Protein AF-A0A7C6SPG5-F1 (afdb_monomer_lite)

Secondary structure (DSSP, 8-state):
--TT--EEEEEEETTEEEEEEEGGGGS--TT--TTTTHHHHHHHHHHHHHHHHHHHHTTSS-SEEEEEEE-SSS--S--B-BGGGGT-S--PBPPPEE--GGGS--HHHHHHHHHHHHHTT-HHHHHHHS-SS-S-HHHHHHHHHTSPEEEEEEE---EE-TTSSEEEEEEEEEEE-TTS-EEEEEEEEEEEEEETTEEEE-HHHHHHHHT---

Structure (mmCIF, N/CA/C/O backbone):
data_AF-A0A7C6SPG5-F1
#
_entry.id   AF-A0A7C6SPG5-F1
#
loop_
_atom_site.group_PDB
_atom_site.id
_atom_site.type_symbol
_atom_site.label_atom_id
_atom_site.label_alt_id
_atom_site.label_comp_id
_atom_site.label_asym_id
_atom_site.label_entity_id
_atom_site.label_seq_id
_atom_site.pdbx_PDB_ins_code
_atom_site.Cartn_x
_atom_site.Cartn_y
_atom_site.Cartn_z
_atom_site.occupancy
_atom_site.B_iso_or_equiv
_atom_site.auth_seq_id
_atom_site.auth_comp_id
_atom_site.auth_asym_id
_atom_site.auth_atom_id
_atom_site.pdbx_PDB_model_num
ATOM 1 N N . PHE A 1 1 ? 10.612 6.533 -7.265 1.00 92.56 1 PHE A N 1
ATOM 2 C CA . PHE A 1 1 ? 11.874 6.349 -8.011 1.00 92.56 1 PHE A CA 1
ATOM 3 C C . PHE A 1 1 ? 12.889 7.416 -7.618 1.00 92.56 1 PHE A C 1
ATOM 5 O O . PHE A 1 1 ? 12.457 8.418 -7.046 1.00 92.56 1 PHE A O 1
ATOM 12 N N . PRO A 1 2 ? 14.194 7.213 -7.879 1.00 94.31 2 PRO A N 1
ATOM 13 C CA . PRO A 1 2 ? 15.220 8.239 -7.688 1.00 94.31 2 PRO A CA 1
ATOM 14 C C . PRO A 1 2 ? 14.917 9.538 -8.465 1.00 94.31 2 PRO A C 1
ATOM 16 O O . PRO A 1 2 ? 14.251 9.479 -9.508 1.00 94.31 2 PRO A O 1
ATOM 19 N N . PRO A 1 3 ? 15.384 10.711 -7.998 1.00 94.50 3 PRO A N 1
ATOM 20 C CA . PRO A 1 3 ? 15.169 11.980 -8.690 1.00 94.50 3 PRO A CA 1
ATOM 21 C C . PRO A 1 3 ? 15.707 11.954 -10.119 1.00 94.50 3 PRO A C 1
ATOM 23 O O . PRO A 1 3 ? 16.739 11.350 -10.394 1.00 94.50 3 PRO A O 1
ATOM 26 N N . GLY A 1 4 ? 15.004 12.620 -11.034 1.00 95.25 4 GLY A N 1
ATOM 27 C CA . GLY A 1 4 ? 15.391 12.664 -12.447 1.00 95.25 4 GLY A CA 1
ATOM 28 C C . GLY A 1 4 ? 15.068 11.394 -13.241 1.00 95.25 4 GLY A C 1
ATOM 29 O O . GLY A 1 4 ? 15.311 11.378 -14.444 1.00 95.25 4 GLY A O 1
ATOM 30 N N . THR A 1 5 ? 14.488 10.358 -12.618 1.00 96.81 5 THR A N 1
ATOM 31 C CA . THR A 1 5 ? 13.978 9.182 -13.343 1.00 96.81 5 THR A CA 1
ATOM 32 C C . THR A 1 5 ? 12.888 9.602 -14.328 1.00 96.81 5 THR A C 1
ATOM 34 O O . THR A 1 5 ? 11.898 10.222 -13.937 1.00 96.81 5 THR A O 1
ATOM 37 N N . GLN A 1 6 ? 13.048 9.234 -15.596 1.00 97.19 6 GLN A N 1
ATOM 38 C CA . GLN A 1 6 ? 12.106 9.512 -16.678 1.00 97.19 6 GLN A CA 1
ATOM 39 C C . GLN A 1 6 ? 11.849 8.251 -17.497 1.00 97.19 6 GLN A C 1
ATOM 41 O O . GLN A 1 6 ? 12.764 7.463 -17.739 1.00 97.19 6 GLN A O 1
ATOM 46 N N . VAL A 1 7 ? 10.605 8.081 -17.950 1.00 97.75 7 VAL A N 1
ATOM 47 C CA . VAL A 1 7 ? 10.248 7.061 -18.942 1.00 97.75 7 VAL A CA 1
ATOM 48 C C . VAL A 1 7 ? 10.606 7.600 -20.324 1.00 97.75 7 VAL A C 1
ATOM 50 O O . VAL A 1 7 ? 10.102 8.642 -20.732 1.00 97.75 7 VAL A O 1
ATOM 53 N N . LEU A 1 8 ? 11.471 6.887 -21.039 1.00 97.50 8 LEU A N 1
ATOM 54 C CA . LEU A 1 8 ? 11.908 7.222 -22.394 1.00 97.50 8 LEU A CA 1
ATOM 55 C C . LEU A 1 8 ? 10.995 6.608 -23.457 1.00 97.50 8 LEU A C 1
ATOM 57 O O . LEU A 1 8 ? 10.717 7.239 -24.473 1.00 97.50 8 LEU A O 1
ATOM 61 N N . SER A 1 9 ? 10.540 5.372 -23.242 1.00 97.62 9 SER A N 1
ATOM 62 C CA . SER A 1 9 ? 9.632 4.692 -24.166 1.00 97.62 9 SER A CA 1
ATOM 63 C C . SER A 1 9 ? 8.860 3.565 -23.494 1.00 97.62 9 SER A C 1
ATOM 65 O O . SER A 1 9 ? 9.360 2.914 -22.575 1.00 97.62 9 SER A O 1
ATOM 67 N N . VAL A 1 10 ? 7.665 3.301 -24.017 1.00 97.50 10 VAL A N 1
ATOM 68 C CA . VAL A 1 10 ? 6.811 2.169 -23.648 1.00 97.50 10 VAL A CA 1
ATOM 69 C C . VAL A 1 10 ? 6.417 1.446 -24.932 1.00 97.50 10 VAL A C 1
ATOM 71 O O . VAL A 1 10 ? 5.901 2.085 -25.848 1.00 97.50 10 VAL A O 1
ATOM 74 N N . GLN A 1 11 ? 6.702 0.148 -25.028 1.00 97.75 11 GLN A N 1
ATOM 75 C CA . GLN A 1 11 ? 6.451 -0.650 -26.232 1.00 97.75 11 GLN A CA 1
ATOM 76 C C . GLN A 1 11 ? 5.773 -1.976 -25.863 1.00 97.75 11 GLN A C 1
ATOM 78 O O . GLN A 1 11 ? 6.337 -2.730 -25.068 1.00 97.75 11 GLN A O 1
ATOM 83 N N . PRO A 1 12 ? 4.577 -2.270 -26.394 1.00 97.19 12 PRO A N 1
ATOM 84 C CA . PRO A 1 12 ? 3.906 -3.545 -26.166 1.00 97.19 12 PRO A CA 1
ATOM 85 C C . PRO A 1 12 ? 4.384 -4.628 -27.144 1.00 97.19 12 PRO A C 1
ATOM 87 O O . PRO A 1 12 ? 4.596 -4.359 -28.326 1.00 97.19 12 PRO A O 1
ATOM 90 N N . GLU A 1 13 ? 4.478 -5.866 -26.665 1.00 96.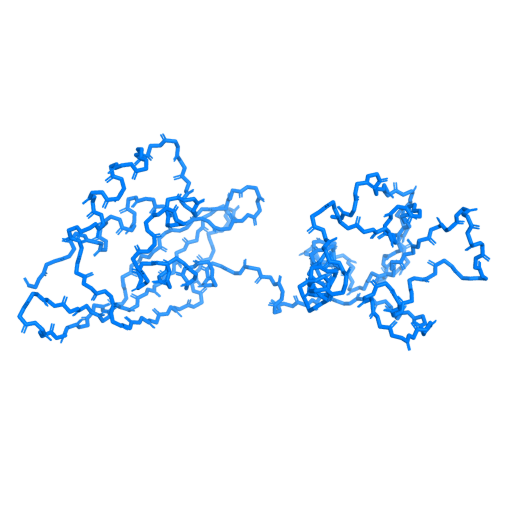69 13 GLU A N 1
ATOM 91 C CA . GLU A 1 13 ? 4.706 -7.073 -27.464 1.00 96.69 13 GLU A CA 1
ATOM 92 C C . GLU A 1 13 ? 3.879 -8.232 -26.883 1.00 96.69 13 GLU A C 1
ATOM 94 O O . GLU A 1 13 ? 4.264 -8.878 -25.908 1.00 96.69 13 GLU A O 1
ATOM 99 N N . GLY A 1 14 ? 2.705 -8.496 -27.461 1.00 95.19 14 GLY A N 1
ATOM 100 C CA . GLY A 1 14 ? 1.798 -9.526 -26.945 1.00 95.19 14 GLY A CA 1
ATOM 101 C C . GLY A 1 14 ? 1.364 -9.242 -25.501 1.00 95.19 14 GLY A C 1
ATOM 102 O O . GLY A 1 14 ? 0.785 -8.195 -25.230 1.00 95.19 14 GLY A O 1
ATOM 103 N N . ASP A 1 15 ? 1.645 -10.171 -24.581 1.00 95.75 15 ASP A N 1
ATOM 104 C CA . ASP A 1 15 ? 1.330 -10.048 -23.146 1.00 95.75 15 ASP A CA 1
ATOM 105 C C . ASP A 1 15 ? 2.424 -9.335 -22.321 1.00 95.75 15 ASP A C 1
ATOM 107 O O . ASP A 1 15 ? 2.323 -9.254 -21.088 1.00 95.75 15 ASP A O 1
ATOM 111 N N . LEU A 1 16 ? 3.476 -8.849 -22.987 1.00 98.00 16 LEU A N 1
ATOM 112 C CA . LEU A 1 16 ? 4.651 -8.216 -22.401 1.00 98.00 16 LEU A CA 1
ATOM 113 C C . LEU A 1 16 ? 4.690 -6.722 -22.735 1.00 98.00 16 LEU A C 1
ATOM 115 O O . LEU A 1 16 ? 4.511 -6.319 -23.882 1.00 98.00 16 LEU A O 1
ATOM 119 N N . LEU A 1 17 ? 4.990 -5.897 -21.734 1.00 98.19 17 LEU A N 1
ATOM 120 C CA . LEU A 1 17 ? 5.238 -4.470 -21.907 1.00 98.19 17 LEU A CA 1
ATOM 121 C C . LEU A 1 17 ? 6.706 -4.141 -21.624 1.00 98.19 17 LEU A C 1
ATOM 123 O O . LEU A 1 17 ? 7.205 -4.380 -20.523 1.00 98.19 17 LEU A O 1
ATOM 127 N N . PHE A 1 18 ? 7.401 -3.552 -22.591 1.00 98.25 18 PHE A N 1
ATOM 128 C CA . PHE A 1 18 ? 8.745 -3.020 -22.396 1.00 98.25 18 PHE A CA 1
ATOM 129 C C . PHE A 1 18 ? 8.662 -1.571 -21.937 1.00 98.25 18 PHE A C 1
ATOM 131 O O . PHE A 1 18 ? 8.081 -0.728 -22.620 1.00 98.25 18 PHE A O 1
ATOM 138 N N . VAL A 1 19 ? 9.282 -1.265 -20.799 1.00 98.25 19 VAL A N 1
ATOM 139 C CA . VAL A 1 19 ? 9.347 0.097 -20.257 1.00 98.25 19 VAL A CA 1
ATOM 140 C C . VAL A 1 19 ? 10.806 0.496 -20.137 1.00 98.25 19 VAL A C 1
ATOM 142 O O . VAL A 1 19 ? 11.556 -0.096 -19.364 1.00 98.25 19 VAL A O 1
ATOM 145 N N . THR A 1 20 ? 11.214 1.495 -20.915 1.00 98.06 20 THR A N 1
ATOM 146 C CA . THR A 1 20 ? 12.588 2.006 -20.912 1.00 98.06 20 THR A CA 1
ATOM 147 C C . THR A 1 20 ? 12.667 3.289 -20.112 1.00 98.06 20 THR A C 1
ATOM 149 O O . THR A 1 20 ? 11.972 4.253 -20.422 1.00 98.06 20 THR A O 1
ATOM 152 N N . PHE A 1 21 ? 13.544 3.310 -19.118 1.00 98.06 21 PHE A N 1
ATOM 153 C CA . PHE A 1 21 ? 13.884 4.478 -18.320 1.00 98.06 21 PHE A CA 1
ATOM 154 C C . PHE A 1 21 ? 15.262 5.026 -18.701 1.00 98.06 21 PHE A C 1
ATOM 156 O O . PHE A 1 21 ? 16.075 4.333 -19.319 1.00 98.06 21 PHE A O 1
ATOM 163 N N . ASN A 1 22 ? 15.533 6.269 -18.311 1.00 96.44 22 ASN A N 1
ATOM 164 C CA . ASN A 1 22 ? 16.886 6.821 -18.316 1.00 96.44 22 ASN A CA 1
ATOM 165 C C . ASN A 1 22 ? 17.747 6.242 -17.174 1.00 96.44 22 ASN A C 1
ATOM 167 O O . ASN A 1 22 ? 17.248 5.589 -16.255 1.00 96.44 22 ASN A O 1
ATOM 171 N N . GLU A 1 23 ? 19.054 6.510 -17.222 1.00 95.12 23 GLU A N 1
ATOM 172 C CA . GLU A 1 23 ? 20.037 5.996 -16.257 1.00 95.12 23 GLU A CA 1
ATOM 173 C C . GLU A 1 23 ? 19.744 6.398 -14.803 1.00 95.12 23 GLU A C 1
ATOM 175 O O . GLU A 1 23 ? 20.078 5.654 -13.882 1.00 95.12 23 GLU A O 1
ATOM 180 N N . ALA A 1 24 ? 19.050 7.522 -14.582 1.00 95.50 24 ALA A N 1
ATOM 181 C CA . ALA A 1 24 ? 18.681 8.004 -13.250 1.00 95.50 24 ALA A CA 1
ATOM 182 C C . ALA A 1 24 ? 17.889 6.974 -12.422 1.00 95.50 24 ALA A C 1
ATOM 184 O O . ALA A 1 24 ? 17.979 6.990 -11.194 1.00 95.50 24 ALA A O 1
ATOM 185 N N . LEU A 1 25 ? 17.188 6.030 -13.065 1.00 96.06 25 LEU A N 1
ATOM 186 C CA . LEU A 1 25 ? 16.533 4.912 -12.379 1.00 96.06 25 LEU A CA 1
ATOM 187 C C . LEU A 1 25 ? 17.503 4.095 -11.505 1.00 96.06 25 LEU A C 1
ATOM 189 O O . LEU A 1 25 ? 17.100 3.591 -10.457 1.00 96.06 25 LEU A O 1
ATOM 193 N N . LEU A 1 26 ? 18.761 3.958 -11.935 1.00 93.44 26 LEU A N 1
ATOM 194 C CA . LEU A 1 26 ? 19.806 3.189 -11.251 1.00 93.44 26 LEU A CA 1
ATOM 195 C C . LEU A 1 26 ? 20.432 3.954 -10.072 1.00 93.44 26 LEU A C 1
ATOM 197 O O . LEU A 1 26 ? 21.264 3.408 -9.349 1.00 93.44 26 LEU A O 1
ATOM 201 N N . GLY A 1 27 ? 20.049 5.218 -9.881 1.00 92.00 27 GLY A N 1
ATOM 202 C CA . GLY A 1 27 ? 20.572 6.082 -8.834 1.00 92.00 27 GLY A CA 1
ATOM 203 C C . GLY A 1 27 ? 20.107 5.717 -7.420 1.00 92.00 27 GLY A C 1
ATOM 204 O O . GLY A 1 27 ? 19.311 4.804 -7.181 1.00 92.00 27 GLY A O 1
ATOM 205 N N . ARG A 1 28 ? 20.615 6.483 -6.452 1.00 91.88 28 ARG A N 1
ATOM 206 C CA . ARG A 1 28 ? 20.195 6.412 -5.047 1.00 91.88 28 ARG A CA 1
ATOM 207 C C . ARG A 1 28 ? 18.979 7.292 -4.797 1.00 91.88 28 ARG A C 1
ATOM 209 O O . ARG A 1 28 ? 18.794 8.318 -5.453 1.00 91.88 28 ARG A O 1
ATOM 216 N N . TYR A 1 29 ? 18.170 6.911 -3.816 1.00 91.44 29 TYR A N 1
ATOM 217 C CA . TYR A 1 29 ? 17.146 7.810 -3.296 1.00 91.44 29 TYR A CA 1
ATOM 218 C C . TYR A 1 29 ? 17.795 8.922 -2.442 1.00 91.44 29 TYR A C 1
ATOM 220 O O . TYR A 1 29 ? 18.859 8.691 -1.868 1.00 91.44 29 TYR A O 1
ATOM 228 N N . PRO A 1 30 ? 17.202 10.130 -2.347 1.00 88.31 30 PRO A N 1
ATOM 229 C CA . PRO A 1 30 ? 17.832 11.274 -1.668 1.00 88.31 30 PRO A CA 1
ATOM 230 C C . PRO A 1 30 ? 18.101 11.044 -0.180 1.00 88.31 30 PRO A C 1
ATOM 232 O O . PRO A 1 30 ? 19.048 11.582 0.377 1.00 88.31 30 PRO A O 1
ATOM 235 N N . ASP A 1 31 ? 17.236 10.255 0.444 1.00 89.06 31 ASP A N 1
ATOM 236 C CA . ASP A 1 31 ? 17.210 9.905 1.861 1.00 89.06 31 ASP A CA 1
ATOM 237 C C . ASP A 1 31 ? 17.924 8.575 2.163 1.00 89.06 31 ASP A C 1
ATOM 239 O O . ASP A 1 31 ? 17.864 8.073 3.278 1.00 89.06 31 ASP A O 1
ATOM 243 N N . GLU A 1 32 ? 18.593 7.976 1.177 1.00 90.19 32 GLU A N 1
ATOM 244 C CA . GLU A 1 32 ? 19.230 6.669 1.315 1.00 90.19 32 GLU A CA 1
ATOM 245 C C . GLU A 1 32 ? 20.632 6.769 1.941 1.00 90.19 32 GLU A C 1
ATOM 247 O O . GLU A 1 32 ? 21.562 7.289 1.317 1.00 90.19 32 GLU A O 1
ATOM 252 N N . THR A 1 33 ? 20.816 6.205 3.145 1.00 88.38 33 THR A N 1
ATOM 253 C CA . THR A 1 33 ? 22.121 6.165 3.829 1.00 88.38 33 THR A CA 1
ATOM 254 C C . THR A 1 33 ? 22.747 4.765 3.806 1.00 88.38 33 THR A C 1
ATOM 256 O O . THR A 1 33 ? 22.610 3.953 4.718 1.00 88.38 33 THR A O 1
ATOM 259 N N . LEU A 1 34 ? 23.455 4.438 2.720 1.00 86.00 34 LEU A N 1
ATOM 260 C CA . LEU A 1 34 ? 24.181 3.166 2.608 1.00 86.00 34 LEU A CA 1
ATOM 261 C C . LEU A 1 34 ? 25.559 3.226 3.295 1.00 86.00 34 LEU A C 1
ATOM 263 O O . LEU A 1 34 ? 26.244 4.244 3.172 1.00 86.00 34 LEU A O 1
ATOM 267 N N . PRO A 1 35 ? 26.004 2.132 3.949 1.00 84.69 35 PRO A N 1
ATOM 268 C CA . PRO A 1 35 ? 25.359 0.811 4.002 1.00 84.69 35 PRO A CA 1
ATOM 269 C C . PRO A 1 35 ? 24.329 0.636 5.133 1.00 84.69 35 PRO A C 1
ATOM 271 O O . PRO A 1 35 ? 23.680 -0.406 5.185 1.00 84.69 35 PRO A O 1
ATOM 274 N N . ASN A 1 36 ? 24.177 1.622 6.022 1.00 85.75 36 ASN A N 1
ATOM 275 C CA . ASN A 1 36 ? 23.381 1.511 7.251 1.00 85.75 36 ASN A CA 1
ATOM 276 C C . ASN A 1 36 ? 21.923 1.090 6.995 1.00 85.75 36 ASN A C 1
ATOM 278 O O . ASN A 1 36 ? 21.384 0.280 7.744 1.00 85.75 36 ASN A O 1
ATOM 282 N N . ASP A 1 37 ? 21.329 1.555 5.894 1.00 89.38 37 ASP A N 1
ATOM 283 C CA . ASP A 1 37 ? 19.936 1.279 5.531 1.00 89.38 37 ASP A CA 1
ATOM 284 C C . ASP A 1 37 ? 19.776 0.248 4.403 1.00 89.38 37 ASP A C 1
ATOM 286 O O . ASP A 1 37 ? 18.772 0.270 3.688 1.00 89.38 37 ASP A O 1
ATOM 290 N N . LEU A 1 38 ? 20.738 -0.665 4.204 1.00 92.62 38 LEU A N 1
ATOM 291 C CA . LEU A 1 38 ? 20.717 -1.601 3.068 1.00 92.62 38 LEU A CA 1
ATOM 292 C C . LEU A 1 38 ? 19.378 -2.346 2.931 1.00 92.62 38 LEU A C 1
ATOM 294 O O . LEU A 1 38 ? 18.791 -2.343 1.853 1.00 92.62 38 LEU A O 1
ATOM 298 N N . ALA A 1 39 ? 18.844 -2.918 4.014 1.00 93.69 39 ALA A N 1
ATOM 299 C CA . ALA A 1 39 ? 17.579 -3.658 3.966 1.00 93.69 39 ALA A CA 1
ATOM 300 C C . ALA A 1 39 ? 16.386 -2.779 3.531 1.00 93.69 39 ALA A C 1
ATOM 302 O O . ALA A 1 39 ? 15.562 -3.202 2.719 1.00 93.69 39 ALA A O 1
ATOM 303 N N . GLN A 1 40 ? 16.312 -1.537 4.021 1.00 92.62 40 GLN A N 1
ATOM 304 C CA . GLN A 1 40 ? 15.273 -0.575 3.632 1.00 92.62 40 GLN A CA 1
ATOM 305 C C . GLN A 1 40 ? 15.443 -0.130 2.176 1.00 92.62 40 GLN A C 1
ATOM 307 O O . GLN A 1 40 ? 14.476 -0.061 1.417 1.00 92.62 40 GLN A O 1
ATOM 312 N N . ALA A 1 41 ? 16.683 0.113 1.755 1.00 94.12 41 ALA A N 1
ATOM 313 C CA . ALA A 1 41 ? 17.030 0.481 0.391 1.00 94.12 41 ALA A CA 1
ATOM 314 C C . ALA A 1 41 ? 16.681 -0.628 -0.619 1.00 94.12 41 ALA A C 1
ATOM 316 O O . ALA A 1 41 ? 16.184 -0.336 -1.712 1.00 94.12 41 ALA A O 1
ATOM 317 N N . GLN A 1 42 ? 16.897 -1.893 -0.247 1.00 95.44 42 GLN A N 1
ATOM 318 C CA . GLN A 1 42 ? 16.497 -3.070 -1.022 1.00 95.44 42 GLN A CA 1
ATOM 319 C C . GLN A 1 42 ? 14.972 -3.195 -1.097 1.00 95.44 42 GLN A C 1
ATOM 321 O O . GLN A 1 42 ? 14.410 -3.307 -2.190 1.00 95.44 42 GLN A O 1
ATOM 326 N N . LEU A 1 43 ? 14.287 -3.109 0.050 1.00 94.25 43 LEU A N 1
ATOM 327 C CA . LEU A 1 43 ? 12.828 -3.176 0.123 1.00 94.25 43 LEU A CA 1
ATOM 328 C C . LEU A 1 43 ? 12.172 -2.089 -0.734 1.00 94.25 43 LEU A C 1
ATOM 330 O O . LEU A 1 43 ? 11.296 -2.386 -1.541 1.00 94.25 43 LEU A O 1
ATOM 334 N N . ARG A 1 44 ? 12.632 -0.839 -0.631 1.00 94.38 44 ARG A N 1
ATOM 335 C CA . ARG A 1 44 ? 12.085 0.289 -1.396 1.00 94.38 44 ARG A CA 1
ATOM 336 C C . ARG A 1 44 ? 12.183 0.081 -2.903 1.00 94.38 44 ARG A C 1
ATOM 338 O O . ARG A 1 44 ? 11.265 0.443 -3.633 1.00 94.38 44 ARG A O 1
ATOM 345 N N . ARG A 1 45 ? 13.284 -0.499 -3.381 1.00 95.88 45 ARG A N 1
ATOM 346 C CA . ARG A 1 45 ? 13.478 -0.812 -4.803 1.00 95.88 45 ARG A CA 1
ATOM 347 C C . ARG A 1 45 ? 12.567 -1.941 -5.274 1.00 95.88 45 ARG A C 1
ATOM 349 O O . ARG A 1 45 ? 11.969 -1.814 -6.340 1.00 95.88 45 ARG A O 1
ATOM 356 N N . ARG A 1 46 ? 12.400 -2.994 -4.466 1.00 96.19 46 ARG A N 1
ATOM 357 C CA . ARG A 1 46 ? 11.432 -4.074 -4.738 1.00 96.19 46 ARG A CA 1
ATOM 358 C C . ARG A 1 46 ? 10.004 -3.534 -4.790 1.00 96.19 46 ARG A C 1
ATOM 360 O O . ARG A 1 46 ? 9.319 -3.758 -5.781 1.00 96.19 46 ARG A O 1
ATOM 367 N N . LEU A 1 47 ? 9.605 -2.725 -3.808 1.00 95.38 47 LEU A N 1
ATOM 368 C CA . LEU A 1 47 ? 8.295 -2.070 -3.784 1.00 95.38 47 LEU A CA 1
ATOM 369 C C . LEU A 1 47 ? 8.095 -1.111 -4.965 1.00 95.38 47 LEU A C 1
ATOM 371 O O . LEU A 1 47 ? 7.000 -1.053 -5.510 1.00 95.38 47 LEU A O 1
ATOM 375 N N . ALA A 1 48 ? 9.128 -0.384 -5.402 1.00 95.75 48 ALA A N 1
ATOM 376 C CA . ALA A 1 48 ? 9.030 0.492 -6.571 1.00 95.75 48 ALA A CA 1
ATOM 377 C C . ALA A 1 48 ? 8.753 -0.295 -7.863 1.00 95.75 48 ALA A C 1
ATOM 379 O O . ALA A 1 48 ? 7.913 0.114 -8.666 1.00 95.75 48 ALA A O 1
ATOM 380 N N . MET A 1 49 ? 9.429 -1.433 -8.046 1.00 97.44 49 MET A N 1
ATOM 381 C CA . MET A 1 49 ? 9.202 -2.314 -9.191 1.00 97.44 49 MET A CA 1
ATOM 382 C C . MET A 1 49 ? 7.850 -3.020 -9.107 1.00 97.44 49 MET A C 1
ATOM 384 O O . MET A 1 49 ? 7.108 -3.014 -10.085 1.00 97.44 49 MET A O 1
ATOM 388 N N . ALA A 1 50 ? 7.474 -3.535 -7.937 1.00 97.00 50 ALA A N 1
ATOM 389 C CA . ALA A 1 50 ? 6.157 -4.125 -7.726 1.00 97.00 50 ALA A CA 1
ATOM 390 C C . ALA A 1 50 ? 5.036 -3.104 -7.979 1.00 97.00 50 ALA A C 1
ATOM 392 O O . ALA A 1 50 ? 4.098 -3.398 -8.710 1.00 97.00 50 ALA A O 1
ATOM 393 N N . ALA A 1 51 ? 5.157 -1.871 -7.477 1.00 95.19 51 ALA A N 1
ATOM 394 C CA . ALA A 1 51 ? 4.181 -0.809 -7.719 1.00 95.19 51 ALA A CA 1
ATOM 395 C C . ALA A 1 51 ? 4.034 -0.482 -9.214 1.00 95.19 51 ALA A C 1
ATOM 397 O O . ALA A 1 51 ? 2.910 -0.344 -9.702 1.00 95.19 51 ALA A O 1
ATOM 398 N N . LEU A 1 52 ? 5.147 -0.401 -9.953 1.00 96.50 52 LEU A N 1
ATOM 399 C CA . LEU A 1 52 ? 5.137 -0.205 -11.404 1.00 96.50 52 LEU A CA 1
ATOM 400 C C . LEU A 1 52 ? 4.395 -1.342 -12.114 1.00 96.50 52 LEU A C 1
ATOM 402 O O . LEU A 1 52 ? 3.481 -1.092 -12.899 1.00 96.50 52 LEU A O 1
ATOM 406 N N . VAL A 1 53 ? 4.776 -2.586 -11.829 1.00 97.56 53 VAL A N 1
ATOM 407 C CA . VAL A 1 53 ? 4.238 -3.772 -12.504 1.00 97.56 53 VAL A CA 1
ATOM 408 C C . VAL A 1 53 ? 2.768 -3.974 -12.155 1.00 97.56 53 VAL A C 1
ATOM 410 O O . VAL A 1 53 ? 1.948 -4.167 -13.049 1.00 97.56 53 VAL A O 1
ATOM 413 N N . ASN A 1 54 ? 2.400 -3.849 -10.882 1.00 96.38 54 ASN A N 1
ATOM 414 C CA . ASN A 1 54 ? 1.017 -3.958 -10.428 1.00 96.38 54 ASN A CA 1
ATOM 415 C C . ASN A 1 54 ? 0.132 -2.901 -11.092 1.00 96.38 54 ASN A C 1
ATOM 417 O O . ASN A 1 54 ? -0.962 -3.224 -11.537 1.00 96.38 54 ASN A O 1
ATOM 421 N N . THR A 1 55 ? 0.629 -1.669 -11.247 1.00 93.62 55 THR A N 1
ATOM 422 C CA . THR A 1 55 ? -0.113 -0.597 -11.928 1.00 93.62 55 THR A CA 1
ATOM 423 C C . THR A 1 55 ? -0.322 -0.897 -13.412 1.00 93.62 55 THR A C 1
ATOM 425 O O . THR A 1 55 ? -1.429 -0.747 -13.922 1.00 93.62 55 THR A O 1
ATOM 428 N N . LEU A 1 56 ? 0.727 -1.327 -14.118 1.00 95.75 56 LEU A N 1
ATOM 429 C CA . LEU A 1 56 ? 0.661 -1.586 -15.562 1.00 95.75 56 LEU A CA 1
ATOM 430 C C . LEU A 1 56 ? -0.160 -2.837 -15.905 1.00 95.75 56 LEU A C 1
ATOM 432 O O . LEU A 1 56 ? -0.745 -2.911 -16.982 1.00 95.75 56 LEU A O 1
ATOM 436 N N . THR A 1 57 ? -0.225 -3.801 -14.987 1.00 96.31 57 THR A N 1
ATOM 437 C CA . THR A 1 57 ? -0.987 -5.051 -15.149 1.00 96.31 57 THR A CA 1
ATOM 438 C C . THR A 1 57 ? -2.420 -4.963 -14.616 1.00 96.31 57 THR A C 1
ATOM 440 O O . THR A 1 57 ? -3.214 -5.862 -14.873 1.00 96.31 57 THR A O 1
ATOM 443 N N . GLU A 1 58 ? -2.794 -3.879 -13.925 1.00 92.75 58 GLU A N 1
ATOM 444 C CA . GLU A 1 58 ? -4.098 -3.719 -13.257 1.00 92.75 58 GLU A CA 1
ATOM 445 C C . GLU A 1 58 ? -5.296 -3.890 -14.206 1.00 92.75 58 GLU A C 1
ATOM 447 O O . GLU A 1 58 ? -6.338 -4.404 -13.811 1.00 92.75 58 GLU A O 1
ATOM 452 N N . ARG A 1 59 ? -5.153 -3.482 -15.474 1.00 89.06 59 ARG A N 1
ATOM 453 C CA . ARG A 1 59 ? -6.215 -3.590 -16.491 1.00 89.06 59 ARG A CA 1
ATOM 454 C C . ARG A 1 59 ? -6.305 -4.964 -17.155 1.00 89.06 59 ARG A C 1
ATOM 456 O O . ARG A 1 59 ? -7.210 -5.188 -17.950 1.00 89.06 59 ARG A O 1
ATOM 463 N N . GLY A 1 60 ? -5.356 -5.859 -16.881 1.00 92.38 60 GLY A N 1
ATOM 464 C CA . GLY A 1 60 ? -5.271 -7.175 -17.518 1.00 92.38 60 GLY A CA 1
ATOM 465 C C . GLY A 1 60 ? -4.813 -7.161 -18.982 1.00 92.38 60 GLY A C 1
ATOM 466 O O . GLY A 1 60 ? -4.792 -8.213 -19.610 1.00 92.38 60 GLY A O 1
ATOM 467 N N . GLU A 1 61 ? -4.429 -6.002 -19.530 1.00 93.94 61 GLU A N 1
ATOM 468 C CA . GLU A 1 61 ? -3.916 -5.873 -20.906 1.00 93.94 61 GLU A CA 1
ATOM 469 C C . GLU A 1 61 ? -2.540 -6.537 -21.075 1.00 93.94 61 GLU A C 1
ATOM 471 O O . GLU A 1 61 ? -2.232 -7.092 -22.127 1.00 93.94 61 GLU A O 1
ATOM 476 N N . TYR A 1 62 ? -1.727 -6.511 -20.016 1.00 96.75 62 TYR A N 1
ATOM 477 C CA . TYR A 1 62 ? -0.389 -7.090 -19.976 1.00 96.75 62 TYR A CA 1
ATOM 478 C C . TYR A 1 62 ? -0.250 -7.963 -18.734 1.00 96.75 62 TYR A C 1
ATOM 480 O O . TYR A 1 62 ? -0.781 -7.644 -17.669 1.00 96.75 62 TYR A O 1
ATOM 488 N N . ARG A 1 63 ? 0.511 -9.052 -18.856 1.00 97.06 63 ARG A N 1
ATOM 489 C CA . ARG A 1 63 ? 0.827 -9.963 -17.745 1.00 97.06 63 ARG A CA 1
ATOM 490 C C . ARG A 1 63 ? 2.222 -9.715 -17.181 1.00 97.06 63 ARG A C 1
ATOM 492 O O . ARG A 1 63 ? 2.485 -10.021 -16.017 1.00 97.06 63 ARG A O 1
ATOM 499 N N . ARG A 1 64 ? 3.133 -9.222 -18.022 1.00 97.94 64 ARG A N 1
ATOM 500 C CA . ARG A 1 64 ? 4.559 -9.096 -17.715 1.00 97.94 64 ARG A CA 1
ATOM 501 C C . ARG A 1 64 ? 5.087 -7.732 -18.125 1.00 97.94 64 ARG A C 1
ATOM 503 O O . ARG A 1 64 ? 4.634 -7.160 -19.113 1.00 97.94 64 ARG A O 1
ATOM 510 N N . VAL A 1 65 ? 6.086 -7.240 -17.399 1.00 98.38 65 VAL A N 1
ATOM 511 C CA . VAL A 1 65 ? 6.768 -5.979 -17.706 1.00 98.38 65 VAL A CA 1
ATOM 512 C C . VAL A 1 65 ? 8.275 -6.204 -17.726 1.00 98.38 65 VAL A C 1
ATOM 514 O O . VAL A 1 65 ? 8.875 -6.537 -16.705 1.00 98.38 65 VAL A O 1
ATOM 517 N N . GLN A 1 66 ? 8.911 -5.997 -18.878 1.00 98.31 66 GLN A N 1
ATOM 518 C CA . GLN A 1 66 ? 10.367 -5.955 -18.967 1.00 98.31 66 GLN A CA 1
ATOM 519 C C . GLN A 1 66 ? 10.823 -4.516 -18.756 1.00 98.31 66 GLN A C 1
ATOM 521 O O . GLN A 1 66 ? 10.608 -3.641 -19.597 1.00 98.31 66 GLN A O 1
ATOM 526 N N . VAL A 1 67 ? 11.491 -4.277 -17.633 1.00 98.06 67 VAL A N 1
ATOM 527 C CA . VAL A 1 67 ? 12.038 -2.958 -17.325 1.00 98.06 67 VAL A CA 1
ATOM 528 C C . VAL A 1 67 ? 13.459 -2.852 -17.879 1.00 98.06 67 VAL A C 1
ATOM 530 O O . VAL A 1 67 ? 14.291 -3.750 -17.697 1.00 98.06 67 VAL A O 1
ATOM 533 N N . LEU A 1 68 ? 13.708 -1.755 -18.589 1.00 97.25 68 LEU A N 1
ATOM 534 C CA . LEU A 1 68 ? 14.963 -1.424 -19.246 1.00 97.25 68 LEU A CA 1
ATOM 535 C C . LEU A 1 68 ? 15.490 -0.087 -18.704 1.00 97.25 68 LEU A C 1
ATOM 537 O O . LEU A 1 68 ? 14.713 0.835 -18.462 1.00 97.25 68 LEU A O 1
ATOM 541 N N . ALA A 1 69 ? 16.804 0.041 -18.552 1.00 95.44 69 ALA A N 1
ATOM 542 C CA . ALA A 1 69 ? 17.491 1.278 -18.206 1.00 95.44 69 ALA A CA 1
ATOM 543 C C . ALA A 1 69 ? 18.532 1.593 -19.286 1.00 95.44 69 ALA A C 1
ATOM 545 O O . ALA A 1 69 ? 19.458 0.816 -19.526 1.00 95.44 69 ALA A O 1
ATOM 546 N N . ARG A 1 70 ? 18.378 2.737 -19.955 1.00 92.94 70 ARG A N 1
ATOM 547 C CA . ARG A 1 70 ? 19.376 3.242 -20.899 1.00 92.94 70 ARG A CA 1
ATOM 548 C C . ARG A 1 70 ? 20.506 3.894 -20.108 1.00 92.94 70 ARG A C 1
ATOM 550 O O . ARG A 1 70 ? 20.327 4.993 -19.594 1.00 92.94 70 ARG A O 1
ATOM 557 N N . ALA A 1 71 ? 21.640 3.206 -20.009 1.00 84.88 71 ALA A N 1
ATOM 558 C CA . ALA A 1 71 ? 22.854 3.758 -19.420 1.00 84.88 71 ALA A CA 1
ATOM 559 C C . ALA A 1 71 ? 23.540 4.719 -20.403 1.00 84.88 71 ALA A C 1
ATOM 561 O O . ALA A 1 71 ? 23.689 4.389 -21.581 1.00 84.88 71 ALA A O 1
ATOM 562 N N . GLU A 1 72 ? 23.961 5.885 -19.919 1.00 82.06 72 GLU A N 1
ATOM 563 C CA . GLU A 1 72 ? 24.700 6.884 -20.696 1.00 82.06 72 GLU A CA 1
ATOM 564 C C . GLU A 1 72 ? 26.162 6.955 -20.239 1.00 82.06 72 GLU A C 1
ATOM 566 O O . GLU A 1 72 ? 27.056 7.136 -21.064 1.00 82.06 72 GLU A O 1
ATOM 571 N N . THR A 1 73 ? 26.427 6.746 -18.944 1.00 78.38 73 THR A N 1
ATOM 572 C CA . THR A 1 73 ? 27.785 6.802 -18.378 1.00 78.38 73 THR A CA 1
ATOM 573 C C . THR A 1 73 ? 28.523 5.465 -18.411 1.00 78.38 73 THR A C 1
ATOM 575 O O . THR A 1 73 ? 29.731 5.435 -18.642 1.00 78.38 73 THR A O 1
ATOM 578 N N . ASN A 1 74 ? 27.817 4.349 -18.214 1.00 71.88 74 ASN A N 1
ATOM 579 C CA . ASN A 1 74 ? 28.402 3.009 -18.216 1.00 71.88 74 ASN A CA 1
ATOM 580 C C . ASN A 1 74 ? 27.669 2.122 -19.227 1.00 71.88 74 ASN A C 1
ATOM 582 O O . ASN A 1 74 ? 26.755 1.376 -18.875 1.00 71.88 74 ASN A O 1
ATOM 586 N N . ILE A 1 75 ? 28.028 2.273 -20.507 1.00 75.81 75 ILE A N 1
ATOM 587 C CA . ILE A 1 75 ? 27.353 1.604 -21.626 1.00 75.81 75 ILE A CA 1
ATOM 588 C C . ILE A 1 75 ? 27.480 0.085 -21.464 1.00 75.81 75 ILE A C 1
ATOM 590 O O . ILE A 1 75 ? 28.554 -0.495 -21.622 1.00 75.81 75 ILE A O 1
ATOM 594 N N . ARG A 1 76 ? 26.352 -0.565 -21.170 1.00 73.81 76 ARG A N 1
ATOM 595 C CA . ARG A 1 76 ? 26.231 -2.024 -21.081 1.00 73.81 76 ARG A CA 1
ATOM 596 C C . ARG A 1 76 ? 25.779 -2.603 -22.420 1.00 73.81 76 ARG A C 1
ATOM 598 O O . ARG A 1 76 ? 25.099 -1.943 -23.201 1.00 73.81 76 ARG A O 1
ATOM 605 N N . THR A 1 77 ? 26.096 -3.875 -22.653 1.00 78.19 77 THR A N 1
ATOM 606 C CA . THR A 1 77 ? 25.629 -4.630 -23.832 1.00 78.19 77 THR A CA 1
ATOM 607 C C . THR A 1 77 ? 24.115 -4.862 -23.838 1.00 78.19 77 THR A C 1
ATOM 609 O O . THR A 1 77 ? 23.538 -5.119 -24.890 1.00 78.19 77 THR A O 1
ATOM 612 N N . SER A 1 78 ? 23.462 -4.759 -22.677 1.00 87.44 78 SER A N 1
ATOM 613 C CA . SER A 1 78 ? 22.021 -4.925 -22.500 1.00 87.44 78 SER A CA 1
ATOM 614 C C . SER A 1 78 ? 21.443 -3.760 -21.703 1.00 87.44 78 SER A C 1
ATOM 616 O O . SER A 1 78 ? 22.029 -3.335 -20.709 1.00 87.44 78 SER A O 1
ATOM 618 N N . MET A 1 79 ? 20.261 -3.290 -22.109 1.00 93.00 79 MET A N 1
ATOM 619 C CA . MET A 1 79 ? 19.474 -2.319 -21.340 1.00 93.00 79 MET A CA 1
ATOM 620 C C . MET A 1 79 ? 18.612 -2.986 -20.263 1.00 93.00 79 MET A C 1
ATOM 622 O O . MET A 1 79 ? 17.985 -2.280 -19.482 1.00 93.00 79 MET A O 1
ATOM 626 N N . ARG A 1 80 ? 18.515 -4.323 -20.217 1.00 95.56 80 ARG A N 1
ATOM 627 C CA . ARG A 1 80 ? 17.726 -5.006 -19.178 1.00 95.56 80 ARG A CA 1
ATOM 628 C C . ARG A 1 80 ? 18.297 -4.671 -17.805 1.00 95.56 80 ARG A C 1
ATOM 630 O O . ARG A 1 80 ? 19.512 -4.699 -17.617 1.00 95.56 80 ARG A O 1
ATOM 637 N N . LEU A 1 81 ? 17.415 -4.381 -16.851 1.00 94.62 81 LEU A N 1
ATOM 638 C CA . LEU A 1 81 ? 17.821 -4.261 -15.454 1.00 94.62 81 LEU A CA 1
ATOM 639 C C . LEU A 1 81 ? 18.508 -5.544 -14.991 1.00 94.62 81 LEU A C 1
ATOM 641 O O . LEU A 1 81 ? 18.090 -6.641 -15.355 1.00 94.62 81 LEU A O 1
ATOM 645 N N . ALA A 1 82 ? 19.539 -5.386 -14.172 1.00 94.12 82 ALA A N 1
ATOM 646 C CA . ALA A 1 82 ? 20.233 -6.480 -13.513 1.00 94.12 82 ALA A CA 1
ATOM 647 C C . ALA A 1 82 ? 19.864 -6.534 -12.024 1.00 94.12 82 ALA A C 1
ATOM 649 O O . ALA A 1 82 ? 19.356 -5.552 -11.474 1.00 94.12 82 ALA A O 1
ATOM 650 N N . ALA A 1 83 ? 20.148 -7.657 -11.366 1.00 95.19 83 ALA A N 1
ATOM 651 C CA . ALA A 1 83 ? 19.945 -7.841 -9.927 1.00 95.19 83 ALA A CA 1
ATOM 652 C C . ALA A 1 83 ? 20.670 -6.779 -9.076 1.00 95.19 83 ALA A C 1
ATOM 654 O O . ALA A 1 83 ? 20.158 -6.373 -8.034 1.00 95.19 83 ALA A O 1
ATOM 655 N N . SER A 1 84 ? 21.774 -6.216 -9.576 1.00 93.56 84 SER A N 1
ATOM 656 C CA . SER A 1 84 ? 22.491 -5.093 -8.962 1.00 93.56 84 SER A CA 1
ATOM 657 C C . SER A 1 84 ? 21.639 -3.834 -8.773 1.00 93.56 84 SER A C 1
ATOM 659 O O . SER A 1 84 ? 21.926 -3.039 -7.878 1.00 93.56 84 SER A O 1
ATOM 661 N N . TYR A 1 85 ? 20.528 -3.679 -9.508 1.00 94.31 85 TYR A N 1
ATOM 662 C CA . TYR A 1 85 ? 19.520 -2.667 -9.185 1.00 94.31 85 TYR A CA 1
ATOM 663 C C . TYR A 1 85 ? 19.021 -2.813 -7.753 1.00 94.31 85 TYR A C 1
ATOM 665 O O . TYR A 1 85 ? 18.989 -1.825 -7.030 1.00 94.31 85 TYR A O 1
ATOM 673 N N . TYR A 1 86 ? 18.701 -4.033 -7.318 1.00 95.44 86 TYR A N 1
ATOM 674 C CA . TYR A 1 86 ? 18.258 -4.340 -5.959 1.00 95.44 86 TYR A CA 1
ATOM 675 C C . TYR A 1 86 ? 19.405 -4.361 -4.942 1.00 95.44 86 TYR A C 1
ATOM 677 O O . TYR A 1 86 ? 19.219 -4.888 -3.853 1.00 95.44 86 TYR A O 1
ATOM 685 N N . LEU A 1 87 ? 20.568 -3.777 -5.255 1.00 94.50 87 LEU A N 1
ATOM 686 C CA . LEU A 1 87 ? 21.755 -3.777 -4.393 1.00 94.50 87 LEU A CA 1
ATOM 687 C C . LEU A 1 87 ? 22.231 -5.195 -4.035 1.00 94.50 87 LEU A C 1
ATOM 689 O O . LEU A 1 87 ? 22.731 -5.434 -2.937 1.00 94.50 87 LEU A O 1
ATOM 693 N N . GLU A 1 88 ? 22.022 -6.141 -4.947 1.00 94.19 88 GLU A N 1
ATOM 694 C CA . GLU A 1 88 ? 22.544 -7.501 -4.853 1.00 94.19 88 GLU A CA 1
ATOM 695 C C . GLU A 1 88 ? 23.909 -7.561 -5.550 1.00 94.19 88 GLU A C 1
ATOM 697 O O . GLU A 1 88 ? 24.136 -6.867 -6.544 1.00 94.19 88 GLU A O 1
ATOM 702 N N . ASP A 1 89 ? 24.821 -8.391 -5.044 1.00 92.31 89 ASP A N 1
ATOM 703 C CA . ASP A 1 89 ? 26.136 -8.612 -5.660 1.00 92.31 89 ASP A CA 1
ATOM 704 C C . ASP A 1 89 ? 26.009 -9.572 -6.856 1.00 92.31 89 ASP A C 1
ATOM 706 O O . ASP A 1 89 ? 26.400 -10.738 -6.813 1.00 92.31 89 ASP A O 1
ATOM 710 N N . SER A 1 90 ? 25.299 -9.116 -7.890 1.00 92.31 90 SER A N 1
ATOM 711 C CA . SER A 1 90 ? 24.955 -9.909 -9.066 1.00 92.31 90 SER A CA 1
ATOM 712 C C . SER A 1 90 ? 24.599 -9.018 -10.253 1.00 92.31 90 SER A C 1
ATOM 714 O O . SER A 1 90 ? 23.749 -8.134 -10.161 1.00 92.31 90 SER A O 1
ATOM 716 N N . ASP A 1 91 ? 25.189 -9.303 -11.413 1.00 89.94 91 ASP A N 1
ATOM 717 C CA . ASP A 1 91 ? 24.837 -8.663 -12.687 1.00 89.94 91 ASP A CA 1
ATOM 718 C C . ASP A 1 91 ? 23.911 -9.529 -13.557 1.00 89.94 91 ASP A C 1
ATOM 720 O O . ASP A 1 91 ? 23.748 -9.285 -14.755 1.00 89.94 91 ASP A O 1
ATOM 724 N N . VAL A 1 92 ? 23.266 -10.537 -12.958 1.00 95.25 92 VAL A N 1
ATOM 725 C CA . VAL A 1 92 ? 22.254 -11.345 -13.646 1.00 95.25 92 VAL A CA 1
ATOM 726 C C . VAL A 1 92 ? 21.122 -10.438 -14.124 1.00 95.25 92 VAL A C 1
ATOM 728 O O . VAL A 1 92 ? 20.537 -9.686 -13.343 1.00 95.25 92 VAL A O 1
ATOM 731 N N . LEU A 1 93 ? 20.812 -10.512 -15.421 1.00 96.00 93 LEU A N 1
ATOM 732 C CA . LEU A 1 93 ? 19.719 -9.757 -16.025 1.00 96.00 93 LEU A CA 1
ATOM 733 C C . LEU A 1 93 ? 18.376 -10.282 -15.517 1.00 96.00 93 LEU A C 1
ATOM 735 O O . LEU A 1 93 ? 18.118 -11.482 -15.546 1.00 96.00 93 LEU A O 1
ATOM 739 N N . LEU A 1 94 ? 17.510 -9.367 -15.099 1.00 96.00 94 LEU A N 1
ATOM 740 C CA . LEU A 1 94 ? 16.183 -9.688 -14.602 1.00 96.00 94 LEU A CA 1
ATOM 741 C C . LEU A 1 94 ? 15.263 -10.089 -15.750 1.00 96.00 94 LEU A C 1
ATOM 743 O O . LEU A 1 94 ? 15.186 -9.412 -16.786 1.00 96.00 94 LEU A O 1
ATOM 747 N N . ASP A 1 95 ? 14.538 -11.180 -15.546 1.00 97.06 95 ASP A N 1
ATOM 748 C CA . ASP A 1 95 ? 13.416 -11.574 -16.389 1.00 97.06 95 ASP A CA 1
ATOM 749 C C . ASP A 1 95 ? 12.259 -10.570 -16.297 1.00 97.06 95 ASP A C 1
ATOM 751 O O . ASP A 1 95 ? 12.215 -9.752 -15.369 1.00 97.06 95 ASP A O 1
ATOM 755 N N . PRO A 1 96 ? 11.318 -10.594 -17.260 1.00 98.06 96 PRO A N 1
ATOM 756 C CA . PRO A 1 96 ? 10.118 -9.783 -17.175 1.00 98.06 96 PRO A CA 1
ATOM 757 C C . PRO A 1 96 ? 9.397 -9.988 -15.842 1.00 98.06 96 PRO A C 1
ATOM 759 O O . PRO A 1 96 ? 9.048 -11.108 -15.464 1.00 98.06 96 PRO A O 1
ATOM 762 N N . LEU A 1 97 ? 9.156 -8.883 -15.146 1.00 98.12 97 LEU A N 1
ATOM 763 C CA . LEU A 1 97 ? 8.504 -8.875 -13.848 1.00 98.12 97 LEU A CA 1
ATOM 764 C C . LEU A 1 97 ? 7.010 -9.162 -14.012 1.00 98.12 97 LEU A C 1
ATOM 766 O O . LEU A 1 97 ? 6.398 -8.782 -15.012 1.00 98.12 97 LEU A O 1
ATOM 770 N N . THR A 1 98 ? 6.421 -9.818 -13.018 1.00 97.88 98 THR A N 1
ATOM 771 C CA . THR A 1 98 ? 4.990 -10.157 -12.976 1.00 97.88 98 THR A CA 1
ATOM 772 C C . THR A 1 98 ? 4.310 -9.447 -11.815 1.00 97.88 98 THR A C 1
ATOM 774 O O . THR A 1 98 ? 4.980 -8.948 -10.910 1.00 97.88 98 THR A O 1
ATOM 777 N N . ARG A 1 99 ? 2.977 -9.365 -11.874 1.00 96.75 99 ARG A N 1
ATOM 778 C CA . ARG A 1 99 ? 2.158 -8.811 -10.795 1.00 96.75 99 ARG A CA 1
ATOM 779 C C . ARG A 1 99 ? 2.458 -9.535 -9.480 1.00 96.75 99 ARG A C 1
ATOM 781 O O . ARG A 1 99 ? 2.401 -10.760 -9.429 1.00 96.75 99 ARG A O 1
ATOM 788 N N . ASP A 1 100 ? 2.728 -8.762 -8.438 1.00 96.31 100 ASP A N 1
ATOM 789 C CA . ASP A 1 100 ? 2.951 -9.241 -7.077 1.00 96.31 100 ASP A CA 1
ATOM 790 C C . ASP A 1 100 ? 1.853 -8.687 -6.166 1.00 96.31 100 ASP A C 1
ATOM 792 O O . ASP A 1 100 ? 1.903 -7.535 -5.721 1.00 96.31 100 ASP A O 1
ATOM 796 N N . GLU A 1 101 ? 0.835 -9.508 -5.911 1.00 93.12 101 GLU A N 1
ATOM 797 C CA . GLU A 1 101 ? -0.327 -9.108 -5.116 1.00 93.12 101 GLU A CA 1
ATOM 798 C C . GLU A 1 101 ? 0.010 -8.856 -3.644 1.00 93.12 101 GLU A C 1
ATOM 800 O O . GLU A 1 101 ? -0.664 -8.053 -3.004 1.00 93.12 101 GLU A O 1
ATOM 805 N N . ALA A 1 102 ? 1.089 -9.449 -3.119 1.00 93.44 102 ALA A N 1
ATOM 806 C CA . ALA A 1 102 ? 1.527 -9.211 -1.744 1.00 93.44 102 ALA A CA 1
ATOM 807 C C . ALA A 1 102 ? 2.070 -7.786 -1.540 1.00 93.44 102 ALA A C 1
ATOM 809 O O . ALA A 1 102 ? 2.117 -7.290 -0.416 1.00 93.44 102 ALA A O 1
ATOM 810 N N . CYS A 1 103 ? 2.455 -7.109 -2.625 1.00 92.81 103 CYS A N 1
ATOM 811 C CA . CYS A 1 103 ? 2.904 -5.719 -2.617 1.00 92.81 103 CYS A CA 1
ATOM 812 C C . CYS A 1 103 ? 1.772 -4.706 -2.890 1.00 92.81 103 CYS A C 1
ATOM 814 O O . CYS A 1 103 ? 2.043 -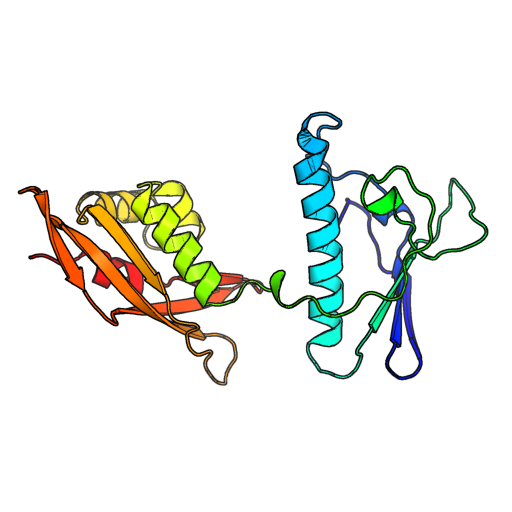3.514 -3.066 1.00 92.81 103 CYS A O 1
ATOM 816 N N . ILE A 1 104 ? 0.511 -5.145 -2.967 1.00 91.69 104 ILE A N 1
ATOM 817 C CA . ILE A 1 104 ? -0.642 -4.258 -3.149 1.00 91.69 104 ILE A CA 1
ATOM 818 C C . ILE A 1 104 ? -1.200 -3.901 -1.781 1.00 91.69 104 ILE A C 1
ATOM 820 O O . ILE A 1 104 ? -1.649 -4.768 -1.043 1.00 91.69 104 ILE A O 1
ATOM 824 N N . LEU A 1 105 ? -1.235 -2.607 -1.462 1.00 91.94 105 LEU A N 1
ATOM 825 C CA . LEU A 1 105 ? -1.900 -2.140 -0.251 1.00 91.94 105 LEU A CA 1
ATOM 826 C C . LEU A 1 105 ? -3.418 -2.323 -0.397 1.00 91.94 105 LEU A C 1
ATOM 828 O O . LEU A 1 105 ? -4.087 -1.525 -1.062 1.00 91.94 105 LEU A O 1
ATOM 832 N N . THR A 1 106 ? -3.960 -3.372 0.218 1.00 94.62 106 THR A N 1
ATOM 833 C CA . THR A 1 106 ? -5.402 -3.640 0.220 1.00 94.62 106 THR A CA 1
ATOM 834 C C . THR A 1 106 ? -6.125 -2.793 1.279 1.00 94.62 106 THR A C 1
ATOM 836 O O . THR A 1 106 ? -5.488 -2.269 2.200 1.00 94.62 106 THR A O 1
ATOM 839 N N . PRO A 1 107 ? -7.466 -2.649 1.210 1.00 96.69 107 PRO A N 1
ATOM 840 C CA . PRO A 1 107 ? -8.229 -2.019 2.288 1.00 96.69 107 PRO A CA 1
ATOM 841 C C . PRO A 1 107 ? -8.007 -2.697 3.645 1.00 96.69 107 PRO A C 1
ATOM 843 O O . PRO A 1 107 ? -7.920 -2.014 4.664 1.00 96.69 107 PRO A O 1
ATOM 846 N N . ALA A 1 108 ? -7.886 -4.029 3.657 1.00 96.81 108 ALA A N 1
ATOM 847 C CA . ALA A 1 108 ? -7.622 -4.799 4.865 1.00 96.81 108 ALA A CA 1
ATOM 848 C C . ALA A 1 108 ? -6.253 -4.463 5.466 1.00 96.81 108 ALA A C 1
ATOM 850 O O . ALA A 1 108 ? -6.154 -4.272 6.675 1.00 96.81 108 ALA A O 1
ATOM 851 N N . ASP A 1 109 ? -5.211 -4.344 4.642 1.00 95.75 109 ASP A N 1
ATOM 852 C CA . ASP A 1 109 ? -3.871 -3.986 5.118 1.00 95.75 109 ASP A CA 1
ATOM 853 C C . ASP A 1 109 ? -3.845 -2.569 5.687 1.00 95.75 109 ASP A C 1
ATOM 855 O O . ASP A 1 109 ? -3.326 -2.358 6.780 1.00 95.75 109 ASP A O 1
ATOM 859 N N . ALA A 1 110 ? -4.491 -1.612 5.014 1.00 96.19 110 ALA A N 1
ATOM 860 C CA . ALA A 1 110 ? -4.627 -0.250 5.526 1.00 96.19 110 ALA A CA 1
ATOM 861 C C . ALA A 1 110 ? -5.399 -0.204 6.858 1.00 96.19 110 ALA A C 1
ATOM 863 O O . ALA A 1 110 ? -4.979 0.481 7.788 1.00 96.19 110 ALA A O 1
ATOM 864 N N . ALA A 1 111 ? -6.482 -0.979 6.990 1.00 97.25 111 ALA A N 1
ATOM 865 C CA . ALA A 1 111 ? -7.213 -1.113 8.249 1.00 97.25 111 ALA A CA 1
ATOM 866 C C . ALA A 1 111 ? -6.323 -1.661 9.376 1.00 97.25 111 ALA A C 1
ATOM 868 O O . ALA A 1 111 ? -6.311 -1.097 10.469 1.00 97.25 111 ALA A O 1
ATOM 869 N N . LYS A 1 112 ? -5.545 -2.720 9.114 1.00 97.56 112 LYS A N 1
ATOM 870 C CA . LYS A 1 112 ? -4.603 -3.292 10.092 1.00 97.56 112 LYS A CA 1
ATOM 871 C C . LYS A 1 112 ? -3.531 -2.281 10.494 1.00 97.56 112 LYS A C 1
ATOM 873 O O . LYS A 1 112 ? -3.316 -2.082 11.681 1.00 97.56 112 LYS A O 1
ATOM 878 N N . MET A 1 113 ? -2.933 -1.574 9.530 1.00 96.25 113 MET A N 1
ATOM 879 C CA . MET A 1 113 ? -1.950 -0.518 9.805 1.00 96.25 113 MET A CA 1
ATOM 880 C C . MET A 1 113 ? -2.522 0.575 10.719 1.00 96.25 113 MET A C 1
ATOM 882 O O . MET A 1 113 ? -1.841 1.035 11.631 1.00 96.25 113 MET A O 1
ATOM 886 N N . THR A 1 114 ? -3.781 0.964 10.515 1.00 95.94 114 THR A N 1
ATOM 887 C CA . THR A 1 114 ? -4.477 1.929 11.374 1.00 95.94 114 THR A CA 1
ATOM 888 C C . THR A 1 114 ? -4.747 1.397 12.777 1.00 95.94 114 THR A C 1
ATOM 890 O O . THR A 1 114 ? -4.524 2.107 13.760 1.00 95.94 114 THR A O 1
ATOM 893 N N . LEU A 1 115 ? -5.185 0.145 12.897 1.00 97.31 115 LEU A N 1
ATOM 894 C CA . LEU A 1 115 ? -5.424 -0.488 14.193 1.00 97.31 115 LEU A CA 1
ATOM 895 C C . LEU A 1 115 ? -4.123 -0.739 14.968 1.00 97.31 115 LEU A C 1
ATOM 897 O O . LEU A 1 115 ? -4.106 -0.541 16.178 1.00 97.31 115 LEU A O 1
ATOM 901 N N . ASP A 1 116 ? -3.021 -1.068 14.291 1.00 97.75 116 ASP A N 1
ATOM 902 C CA . ASP A 1 116 ? -1.681 -1.136 14.890 1.00 97.75 116 ASP A CA 1
ATOM 903 C C . ASP A 1 116 ? -1.270 0.206 15.490 1.00 97.75 116 ASP A C 1
ATOM 905 O O . ASP A 1 116 ? -0.718 0.275 16.591 1.00 97.75 116 ASP A O 1
ATOM 909 N N . THR A 1 117 ? -1.522 1.290 14.760 1.00 96.38 117 THR A N 1
ATOM 910 C CA . THR A 1 117 ? -1.223 2.640 15.227 1.00 96.38 117 THR A CA 1
ATOM 911 C C . THR A 1 117 ? -2.072 3.010 16.446 1.00 96.38 117 THR A C 1
ATOM 913 O O . THR A 1 117 ? -1.535 3.567 17.407 1.00 96.38 117 THR A O 1
ATOM 916 N N . TRP A 1 118 ? -3.357 2.634 16.467 1.00 95.56 118 TRP A N 1
ATOM 917 C CA . TRP A 1 118 ? -4.202 2.787 17.655 1.00 95.56 118 TRP A CA 1
ATOM 918 C C . TRP A 1 118 ? -3.682 1.947 18.827 1.00 95.56 118 TRP A C 1
ATOM 920 O O . TRP A 1 118 ? -3.461 2.480 19.912 1.00 95.56 118 TRP A O 1
ATOM 930 N N . GLN A 1 119 ? -3.397 0.662 18.622 1.00 96.56 119 GLN A N 1
ATOM 931 C CA . GLN A 1 119 ? -2.872 -0.227 19.663 1.00 96.56 119 GLN A CA 1
ATOM 932 C C . GLN A 1 119 ? -1.588 0.326 20.312 1.00 96.56 119 GLN A C 1
ATOM 934 O O . GLN A 1 119 ? -1.403 0.208 21.524 1.00 96.56 119 GLN A O 1
ATOM 939 N N . LYS A 1 120 ? -0.726 0.985 19.525 1.00 96.50 120 LYS A N 1
ATOM 940 C CA . LYS A 1 120 ? 0.511 1.645 19.985 1.00 96.50 120 LYS A CA 1
ATOM 941 C C . LYS A 1 120 ? 0.298 3.034 20.601 1.00 96.50 120 LYS A C 1
ATOM 943 O O . LYS A 1 120 ? 1.257 3.607 21.109 1.00 96.50 120 LYS A O 1
ATOM 948 N N . ARG A 1 121 ? -0.925 3.571 20.552 1.00 95.12 121 ARG A N 1
ATOM 949 C CA . ARG A 1 121 ? -1.287 4.947 20.936 1.00 95.12 121 ARG A CA 1
ATOM 950 C C . ARG A 1 121 ? -0.473 6.033 20.225 1.00 95.12 121 ARG A C 1
ATOM 952 O O . ARG A 1 121 ? -0.200 7.091 20.785 1.00 95.12 121 ARG A O 1
ATOM 959 N N . ASP A 1 122 ? -0.090 5.791 18.972 1.00 95.31 122 ASP A N 1
ATOM 960 C CA . ASP A 1 122 ? 0.613 6.787 18.157 1.00 95.31 122 ASP A CA 1
ATOM 961 C C . ASP A 1 122 ? -0.391 7.667 17.398 1.00 95.31 122 ASP A C 1
ATOM 963 O O . ASP A 1 122 ? -0.667 7.490 16.211 1.00 95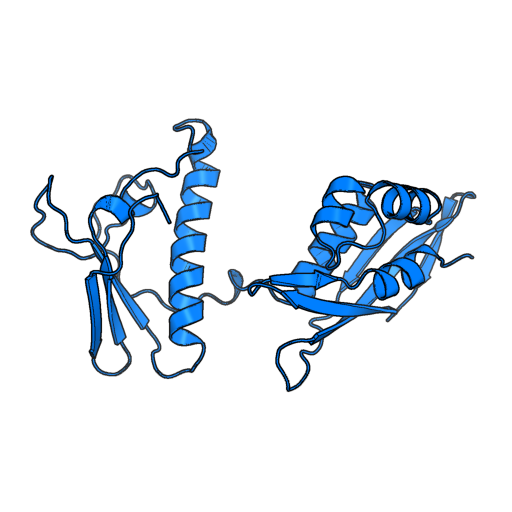.31 122 ASP A O 1
ATOM 967 N N . TRP A 1 123 ? -0.966 8.636 18.108 1.00 92.50 123 TRP A N 1
ATOM 968 C CA . TRP A 1 123 ? -2.023 9.498 17.571 1.00 92.50 123 TRP A CA 1
ATOM 969 C C . TRP A 1 123 ? -1.559 10.422 16.450 1.00 92.50 123 TRP A C 1
ATOM 971 O O . TRP A 1 123 ? -2.366 10.817 15.611 1.00 92.50 123 TRP A O 1
ATOM 981 N N . ARG A 1 124 ? -0.260 10.739 16.399 1.00 92.25 124 ARG A N 1
ATOM 982 C CA . ARG A 1 124 ? 0.317 11.525 15.305 1.00 92.25 124 ARG A CA 1
ATOM 983 C C . ARG A 1 124 ? 0.278 10.724 14.010 1.00 92.25 124 ARG A C 1
ATOM 985 O O . ARG A 1 124 ? -0.264 11.199 13.019 1.00 92.25 124 ARG A O 1
ATOM 992 N N . THR A 1 125 ? 0.785 9.495 14.035 1.00 92.94 125 THR A N 1
ATOM 993 C CA . THR A 1 125 ? 0.721 8.618 12.860 1.00 92.94 125 THR A CA 1
ATOM 994 C C . THR A 1 125 ? -0.728 8.271 12.506 1.00 92.94 125 THR A C 1
ATOM 996 O O . THR A 1 125 ? -1.060 8.176 11.326 1.00 92.94 125 THR A O 1
ATOM 999 N N . LEU A 1 126 ? -1.614 8.128 13.502 1.00 92.69 126 LEU A N 1
ATOM 1000 C CA . LEU A 1 126 ? -3.033 7.844 13.265 1.00 92.69 126 LEU A CA 1
ATOM 1001 C C . LEU A 1 126 ? -3.698 8.989 12.493 1.00 92.69 126 LEU A C 1
ATOM 1003 O O . LEU A 1 126 ? -4.438 8.747 11.542 1.00 92.69 126 LEU A O 1
ATOM 1007 N N . TYR A 1 127 ? -3.390 10.228 12.877 1.00 91.81 127 TYR A N 1
ATOM 1008 C CA . TYR A 1 127 ? -3.826 11.429 12.176 1.00 91.81 127 TYR A CA 1
ATOM 1009 C C . TYR A 1 127 ? -3.310 11.471 10.727 1.00 91.81 127 TYR A C 1
ATOM 1011 O O . TYR A 1 127 ? -4.100 11.667 9.806 1.00 91.81 127 TYR A O 1
ATOM 1019 N N . ASP A 1 128 ? -2.019 11.201 10.499 1.00 90.88 128 ASP A N 1
ATOM 1020 C CA . ASP A 1 128 ? -1.406 11.231 9.158 1.00 90.88 128 ASP A CA 1
ATOM 1021 C C . ASP A 1 128 ? -2.024 10.209 8.179 1.00 90.88 128 ASP A C 1
ATOM 1023 O O . ASP A 1 128 ? -2.034 10.417 6.956 1.00 90.88 128 ASP A O 1
ATOM 1027 N N . GLN A 1 129 ? -2.548 9.098 8.708 1.00 90.81 129 GLN A N 1
ATOM 1028 C CA . GLN A 1 129 ? -3.221 8.052 7.935 1.00 90.81 129 GLN A CA 1
ATOM 1029 C C . GLN A 1 129 ? -4.639 8.439 7.506 1.00 90.81 129 GLN A C 1
ATOM 1031 O O . GLN A 1 129 ? -5.113 7.952 6.479 1.00 90.81 129 GLN A O 1
ATOM 1036 N N . MET A 1 130 ? -5.323 9.304 8.254 1.00 88.12 130 MET A N 1
ATOM 1037 C CA . MET A 1 130 ? -6.687 9.714 7.931 1.00 88.12 130 MET A CA 1
ATOM 1038 C C . MET A 1 130 ? -6.726 10.613 6.690 1.00 88.12 130 MET A C 1
ATOM 1040 O O . MET A 1 130 ? -5.731 11.194 6.242 1.00 88.12 130 MET A O 1
ATOM 1044 N N . ARG A 1 131 ? -7.908 10.692 6.082 1.00 72.31 131 ARG A N 1
ATOM 1045 C CA . ARG A 1 131 ? -8.237 11.756 5.133 1.00 72.31 131 ARG A CA 1
ATOM 1046 C C . ARG A 1 131 ? -8.850 12.927 5.911 1.00 72.31 131 ARG A C 1
ATOM 1048 O O . ARG A 1 131 ? -9.525 12.696 6.904 1.00 72.31 131 ARG A O 1
ATOM 1055 N N . ASP A 1 132 ? -8.671 14.122 5.354 1.00 66.06 132 ASP A N 1
ATOM 1056 C CA . ASP A 1 132 ? -9.352 15.384 5.668 1.00 66.06 132 ASP A CA 1
ATOM 1057 C C . ASP A 1 132 ? -8.579 16.330 6.594 1.00 66.06 132 ASP A C 1
ATOM 1059 O O . ASP A 1 132 ? -7.980 15.947 7.588 1.00 66.06 132 ASP A O 1
ATOM 1063 N N . LEU A 1 133 ? -8.599 17.622 6.242 1.00 62.66 133 LEU A N 1
ATOM 1064 C CA . LEU A 1 133 ? -7.994 18.725 7.008 1.00 62.66 133 LEU A CA 1
ATOM 1065 C C . LEU A 1 133 ? -8.790 19.059 8.290 1.00 62.66 133 LEU A C 1
ATOM 1067 O O . LEU A 1 133 ? -8.576 20.113 8.900 1.00 62.66 133 LEU A O 1
ATOM 1071 N N . ARG A 1 134 ? -9.756 18.210 8.658 1.00 71.69 134 ARG A N 1
ATOM 1072 C CA . ARG A 1 134 ? -10.609 18.300 9.843 1.00 71.69 134 ARG A CA 1
ATOM 1073 C C . ARG A 1 134 ? -10.940 16.881 10.331 1.00 71.69 134 ARG A C 1
ATOM 1075 O O . ARG A 1 134 ? -11.303 16.059 9.492 1.00 71.69 134 ARG A O 1
ATOM 1082 N N . PRO A 1 135 ? -10.880 16.611 11.645 1.00 81.06 135 PRO A N 1
ATOM 1083 C CA . PRO A 1 135 ? -10.461 17.518 12.722 1.00 81.06 135 PRO A CA 1
ATOM 1084 C C . PRO A 1 135 ? -8.967 17.852 12.653 1.00 81.06 135 PRO A C 1
ATOM 1086 O O . PRO A 1 135 ? -8.240 17.294 11.844 1.00 81.06 135 PRO A O 1
ATOM 1089 N N . SER A 1 136 ? -8.511 18.794 13.471 1.00 88.75 136 SER A N 1
ATOM 1090 C CA . SER A 1 136 ? -7.086 19.037 13.707 1.00 88.75 136 SER A CA 1
ATOM 1091 C C . SER A 1 136 ? -6.426 17.859 14.433 1.00 88.75 136 SER A C 1
ATOM 1093 O O . SER A 1 136 ? -7.091 17.063 15.098 1.00 88.75 136 SER A O 1
ATOM 1095 N N . GLN A 1 137 ? -5.097 17.777 14.359 1.00 89.38 137 GLN A N 1
ATOM 1096 C CA . GLN A 1 137 ? -4.330 16.740 15.053 1.00 89.38 137 GLN A CA 1
ATOM 1097 C C . GLN A 1 137 ? -4.624 16.700 16.562 1.00 89.38 137 GLN A C 1
ATOM 1099 O O . GLN A 1 137 ? -4.788 15.618 17.120 1.00 89.38 137 GLN A O 1
ATOM 1104 N N . ASP A 1 138 ? -4.749 17.858 17.214 1.00 89.69 138 ASP A N 1
ATOM 1105 C CA . ASP A 1 138 ? -5.039 17.939 18.650 1.00 89.69 138 ASP A CA 1
ATOM 1106 C C . ASP A 1 138 ? -6.441 17.434 19.001 1.00 89.69 138 ASP A C 1
ATOM 1108 O O . ASP A 1 138 ? -6.648 16.870 20.076 1.00 89.69 138 ASP A O 1
ATOM 1112 N N . GLU A 1 139 ? -7.419 17.658 18.123 1.00 88.69 139 GLU A N 1
ATOM 1113 C CA . GLU A 1 139 ? -8.784 17.157 18.297 1.00 88.69 139 GLU A CA 1
ATOM 1114 C C . GLU A 1 139 ? -8.824 15.636 18.143 1.00 88.69 139 GLU A C 1
ATOM 1116 O O . GLU A 1 139 ? -9.444 14.962 18.965 1.00 88.69 139 GLU A O 1
ATOM 1121 N N . VAL A 1 140 ? -8.101 15.092 17.157 1.00 88.81 140 VAL A N 1
ATOM 1122 C CA . VAL A 1 140 ? -7.936 13.641 17.003 1.00 88.81 140 VAL A CA 1
ATOM 1123 C C . VAL A 1 140 ? -7.237 13.061 18.230 1.00 88.81 140 VAL A C 1
ATOM 1125 O O . VAL A 1 140 ? -7.777 12.162 18.865 1.00 88.81 140 VAL A O 1
ATOM 1128 N N . ALA A 1 141 ? -6.093 13.605 18.643 1.00 90.56 141 ALA A N 1
ATOM 1129 C CA . ALA A 1 141 ? -5.379 13.109 19.817 1.00 90.56 141 ALA A CA 1
ATOM 1130 C C . ALA A 1 141 ? -6.275 13.097 21.067 1.00 90.56 141 ALA A C 1
ATOM 1132 O O . ALA A 1 141 ? -6.369 12.076 21.740 1.00 90.56 141 ALA A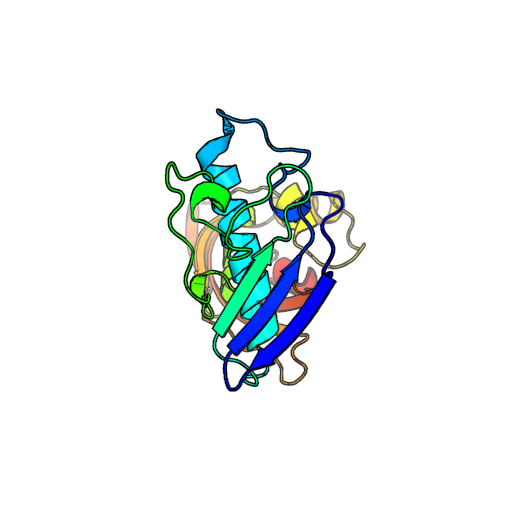 O 1
ATOM 1133 N N . ARG A 1 142 ? -7.017 14.181 21.335 1.00 90.12 142 ARG A N 1
ATOM 1134 C CA . ARG A 1 142 ? -7.955 14.243 22.470 1.00 90.12 142 ARG A CA 1
ATOM 1135 C C . ARG A 1 142 ? -9.080 13.214 22.375 1.00 90.12 142 ARG A C 1
ATOM 1137 O O . ARG A 1 142 ? -9.409 12.590 23.382 1.00 90.12 142 ARG A O 1
ATOM 1144 N N . ALA A 1 143 ? -9.666 13.033 21.193 1.00 88.94 143 ALA A N 1
ATOM 1145 C CA . ALA A 1 143 ? -10.741 12.066 20.995 1.00 88.94 143 ALA A CA 1
ATOM 1146 C C . ALA A 1 143 ? -10.265 10.631 21.281 1.00 88.94 143 ALA A C 1
ATOM 1148 O O . ALA A 1 143 ? -10.929 9.895 22.014 1.00 88.94 143 ALA A O 1
ATOM 1149 N N . PHE A 1 144 ? -9.090 10.256 20.765 1.00 91.75 144 PHE A N 1
ATOM 1150 C CA . PHE A 1 144 ? -8.549 8.902 20.896 1.00 91.75 144 PHE A CA 1
ATOM 1151 C C . PHE A 1 144 ? -7.832 8.647 22.228 1.00 91.75 144 PHE A C 1
ATOM 1153 O O . PHE A 1 144 ? -7.808 7.502 22.674 1.00 91.75 144 PHE A O 1
ATOM 1160 N N . GLU A 1 145 ? -7.332 9.669 22.927 1.00 92.19 145 GLU A N 1
ATOM 1161 C CA . GLU A 1 145 ? -6.766 9.492 24.274 1.00 92.19 145 GLU A CA 1
ATOM 1162 C C . GLU A 1 145 ? -7.820 8.974 25.265 1.00 92.19 145 GLU A C 1
ATOM 1164 O O . GLU A 1 145 ? -7.523 8.146 26.122 1.00 92.19 145 GLU A O 1
ATOM 1169 N N . SER A 1 146 ? -9.075 9.404 25.091 1.00 88.06 146 SER A N 1
ATOM 1170 C CA . SER A 1 146 ? -10.222 8.924 25.875 1.00 88.06 146 SER A CA 1
ATOM 1171 C C . SER A 1 146 ? -10.750 7.548 25.444 1.00 88.06 146 SER A C 1
ATOM 1173 O O . SER A 1 146 ? -11.732 7.059 26.007 1.00 88.06 146 SER A O 1
ATOM 1175 N N . SER A 1 147 ? -10.157 6.939 24.412 1.00 92.62 147 SER A N 1
ATOM 1176 C CA . SER A 1 147 ? -10.576 5.629 23.921 1.00 92.62 147 SER A CA 1
ATOM 1177 C C . SER A 1 147 ? -10.065 4.503 24.815 1.00 92.62 147 SER A C 1
ATOM 1179 O O . SER A 1 147 ? -9.003 4.587 25.443 1.00 92.62 147 SER A O 1
ATOM 1181 N N . LEU A 1 148 ? -10.821 3.408 24.832 1.00 94.00 148 LEU A N 1
ATOM 1182 C CA . LEU A 1 148 ? -10.384 2.182 25.482 1.00 94.00 148 LEU A CA 1
ATOM 1183 C C . LEU A 1 148 ? -9.105 1.649 24.836 1.00 94.00 148 LEU A C 1
ATOM 1185 O O . LEU A 1 148 ? -8.819 1.872 23.655 1.00 94.00 148 LEU A O 1
ATOM 1189 N N . ARG A 1 149 ? -8.310 0.925 25.624 1.00 94.56 149 ARG A N 1
ATOM 1190 C CA . ARG A 1 149 ? -7.078 0.331 25.116 1.00 94.56 149 ARG A CA 1
ATOM 1191 C C . ARG A 1 149 ? -7.426 -0.830 24.190 1.00 94.56 149 ARG A C 1
ATOM 1193 O O . ARG A 1 149 ? -7.982 -1.828 24.636 1.00 94.56 149 ARG A O 1
ATOM 1200 N N . LEU A 1 150 ? -7.038 -0.716 22.923 1.00 96.69 150 LEU A N 1
ATOM 1201 C CA . LEU A 1 150 ? -7.081 -1.826 21.979 1.00 96.69 150 LEU A CA 1
ATOM 1202 C C . LEU A 1 150 ? -6.009 -2.853 22.359 1.00 96.69 150 LEU A C 1
ATOM 1204 O O . LEU A 1 150 ? -4.822 -2.529 22.384 1.00 96.69 150 LEU A O 1
ATOM 1208 N N . VAL A 1 151 ? -6.425 -4.072 22.693 1.00 97.12 151 VAL A N 1
ATOM 1209 C CA . VAL A 1 151 ? -5.534 -5.166 23.109 1.00 97.12 151 VAL A CA 1
ATOM 1210 C C . VAL A 1 151 ? -5.218 -6.075 21.936 1.00 97.12 151 VAL A C 1
ATOM 1212 O O . VAL A 1 151 ? -4.058 -6.417 21.728 1.00 97.12 151 VAL A O 1
ATOM 1215 N N . ALA A 1 152 ? -6.230 -6.430 21.154 1.00 97.75 152 ALA A N 1
ATOM 1216 C CA . ALA A 1 152 ? -6.091 -7.240 19.957 1.00 97.75 152 ALA A CA 1
ATOM 1217 C C . ALA A 1 152 ? -7.142 -6.828 18.930 1.00 97.75 152 ALA A C 1
ATOM 1219 O O . ALA A 1 152 ? -8.133 -6.170 19.253 1.00 97.75 152 ALA A O 1
ATOM 1220 N N . TYR A 1 153 ? -6.909 -7.201 17.679 1.00 98.00 153 TYR A N 1
ATOM 1221 C CA . TYR A 1 153 ? -7.870 -6.962 16.621 1.00 98.00 153 TYR A CA 1
ATOM 1222 C C . TYR A 1 153 ? -7.757 -8.013 15.517 1.00 98.00 153 TYR A C 1
ATOM 1224 O O . TYR A 1 153 ? -6.722 -8.656 15.334 1.00 98.00 153 TYR A O 1
ATOM 1232 N N . ALA A 1 154 ? -8.826 -8.141 14.741 1.00 97.75 154 ALA A N 1
ATOM 1233 C CA . ALA A 1 154 ? -8.834 -8.867 13.481 1.00 97.75 154 ALA A CA 1
ATOM 1234 C C . ALA A 1 154 ? -9.522 -8.021 12.408 1.00 97.75 154 ALA A C 1
ATOM 1236 O O . ALA A 1 154 ? -10.452 -7.273 12.701 1.00 97.75 154 ALA A O 1
ATOM 1237 N N . ALA A 1 155 ? -9.080 -8.152 11.160 1.00 97.56 155 ALA A N 1
ATOM 1238 C CA . ALA A 1 155 ? -9.677 -7.472 10.017 1.00 97.56 155 ALA A CA 1
ATOM 1239 C C . ALA A 1 155 ? -10.029 -8.494 8.935 1.00 97.56 155 ALA A C 1
ATOM 1241 O O . ALA A 1 155 ? -9.211 -9.347 8.583 1.00 97.56 155 ALA A O 1
ATOM 1242 N N . SER A 1 156 ? -11.246 -8.392 8.406 1.00 97.50 156 SER A N 1
ATOM 1243 C CA . SER A 1 156 ? -11.653 -9.108 7.193 1.00 97.50 156 SER A CA 1
ATOM 1244 C C . SER A 1 156 ? -10.909 -8.580 5.958 1.00 97.50 156 SER A C 1
ATOM 1246 O O . SER A 1 156 ? -10.232 -7.555 6.015 1.00 97.50 156 SER A O 1
ATOM 1248 N N . THR A 1 157 ? -11.068 -9.246 4.813 1.00 95.00 157 THR A N 1
ATOM 1249 C CA . THR A 1 157 ? -10.576 -8.740 3.517 1.00 95.00 157 THR A CA 1
ATOM 1250 C C . THR A 1 157 ? -11.253 -7.429 3.105 1.00 95.00 157 THR A C 1
ATOM 1252 O O . THR A 1 157 ? -10.684 -6.641 2.353 1.00 95.00 157 THR A O 1
ATOM 1255 N N . GLY A 1 158 ? -12.466 -7.191 3.611 1.00 95.75 158 GLY A N 1
ATOM 1256 C CA . GLY A 1 158 ? -13.308 -6.066 3.239 1.00 95.75 158 GLY A CA 1
ATOM 1257 C C . GLY A 1 158 ? -13.914 -6.188 1.844 1.00 95.75 158 GLY A C 1
ATOM 1258 O O . GLY A 1 158 ? -13.766 -7.191 1.146 1.00 95.75 158 GLY A O 1
ATOM 1259 N N . THR A 1 159 ? -14.631 -5.137 1.463 1.00 96.94 159 THR A N 1
ATOM 1260 C CA . THR A 1 159 ? -15.275 -4.983 0.157 1.00 96.94 159 THR A CA 1
ATOM 1261 C C . THR A 1 159 ? -14.957 -3.603 -0.394 1.00 96.94 159 THR A C 1
ATOM 1263 O O . THR A 1 159 ? -15.032 -2.611 0.331 1.00 96.94 159 THR A O 1
ATOM 1266 N N . VAL A 1 160 ? -14.573 -3.541 -1.666 1.00 96.69 160 VAL A N 1
ATOM 1267 C CA . VAL A 1 160 ? -14.364 -2.283 -2.391 1.00 96.69 160 VAL A CA 1
ATOM 1268 C C . VAL A 1 160 ? -15.664 -1.940 -3.109 1.00 96.69 160 VAL A C 1
ATOM 1270 O O . VAL A 1 160 ? -16.269 -2.805 -3.744 1.00 96.69 160 VAL A O 1
ATOM 1273 N N . ALA A 1 161 ? -16.113 -0.695 -2.982 1.00 94.69 161 ALA A N 1
ATOM 1274 C CA . ALA A 1 161 ? -17.299 -0.219 -3.671 1.00 94.69 161 ALA A CA 1
ATOM 1275 C C . ALA A 1 161 ? -17.096 -0.264 -5.199 1.00 94.69 161 ALA A C 1
ATOM 1277 O O . ALA A 1 161 ? -15.961 -0.155 -5.668 1.00 94.69 161 ALA A O 1
ATOM 1278 N N . PRO A 1 162 ? -18.172 -0.379 -6.001 1.00 92.75 162 PRO A N 1
ATOM 1279 C CA . PRO A 1 162 ? -18.061 -0.459 -7.461 1.00 92.75 162 PRO A CA 1
ATOM 1280 C C . PRO A 1 162 ? -17.336 0.728 -8.112 1.00 92.75 162 PRO A C 1
ATOM 1282 O O . PRO A 1 162 ? -16.793 0.592 -9.203 1.00 92.75 162 PRO A O 1
ATOM 1285 N N . ASP A 1 163 ? -17.320 1.885 -7.446 1.00 91.12 163 ASP A N 1
ATOM 1286 C CA . ASP A 1 163 ? -16.602 3.080 -7.895 1.00 91.12 163 ASP A CA 1
ATOM 1287 C C . ASP A 1 163 ? -15.076 3.002 -7.685 1.00 91.12 163 ASP A C 1
ATOM 1289 O O . ASP A 1 163 ? -14.340 3.836 -8.210 1.00 91.12 163 ASP A O 1
ATOM 1293 N N . GLY A 1 164 ? -14.585 2.021 -6.920 1.00 91.00 164 GLY A N 1
ATOM 1294 C CA . GLY A 1 164 ? -13.174 1.873 -6.560 1.00 91.00 164 GLY A CA 1
ATOM 1295 C C . GLY A 1 164 ? -12.637 2.959 -5.617 1.00 91.00 164 GLY A C 1
ATOM 1296 O O . GLY A 1 164 ? -11.429 3.001 -5.364 1.00 91.00 164 GLY A O 1
ATOM 1297 N N . ILE A 1 165 ? -13.502 3.842 -5.109 1.00 93.44 165 ILE A N 1
ATOM 1298 C CA . ILE A 1 165 ? -13.143 5.013 -4.298 1.00 93.44 165 ILE A CA 1
ATOM 1299 C C . ILE A 1 165 ? -13.296 4.712 -2.813 1.00 93.44 165 ILE A C 1
ATOM 1301 O O . ILE A 1 165 ? -12.501 5.200 -2.012 1.00 93.44 165 ILE A O 1
ATOM 1305 N N . SER A 1 166 ? -14.292 3.922 -2.424 1.00 95.44 166 SER A N 1
ATOM 1306 C CA . SER A 1 166 ? -14.532 3.575 -1.021 1.00 95.44 166 SER A CA 1
ATOM 1307 C C . SER A 1 166 ? -14.411 2.077 -0.773 1.00 95.44 166 SER A C 1
ATOM 1309 O O . SER A 1 166 ? -14.540 1.262 -1.685 1.00 95.44 166 SER A O 1
ATOM 1311 N N . ALA A 1 167 ? -14.118 1.712 0.469 1.00 97.25 167 ALA A N 1
ATOM 1312 C CA . ALA A 1 167 ? -14.095 0.328 0.909 1.00 97.25 167 ALA A CA 1
ATOM 1313 C C . ALA A 1 167 ? -14.617 0.216 2.341 1.00 97.25 167 ALA A C 1
ATOM 1315 O O . ALA A 1 167 ? -14.460 1.139 3.141 1.00 97.25 167 ALA A O 1
ATOM 1316 N N . VAL A 1 168 ? -15.213 -0.927 2.670 1.00 97.69 168 VAL A N 1
ATOM 1317 C CA . VAL A 1 168 ? -15.639 -1.261 4.032 1.00 97.69 168 VAL A CA 1
ATOM 1318 C C . VAL A 1 168 ? -14.928 -2.529 4.467 1.00 97.69 168 VAL A C 1
ATOM 1320 O O . VAL A 1 168 ? -15.017 -3.558 3.798 1.00 97.69 168 VAL A O 1
ATOM 1323 N N . VAL A 1 169 ? -14.238 -2.456 5.600 1.00 98.06 169 VAL A N 1
ATOM 1324 C CA . VAL A 1 169 ? -13.578 -3.588 6.250 1.00 98.06 169 VAL A CA 1
ATOM 1325 C C . VAL A 1 169 ? -14.285 -3.851 7.571 1.00 98.06 169 VAL A C 1
ATOM 1327 O O . VAL A 1 169 ? -14.342 -2.975 8.428 1.00 98.06 169 VAL A O 1
ATOM 1330 N N . SER A 1 170 ? -14.824 -5.054 7.760 1.00 97.88 170 SER A N 1
ATOM 1331 C CA . SER A 1 170 ? -15.304 -5.477 9.077 1.00 97.88 170 SER A CA 1
ATOM 1332 C C . SER A 1 170 ? -14.110 -5.805 9.963 1.00 97.88 170 SER A C 1
ATOM 1334 O O . SER A 1 170 ? -13.260 -6.614 9.566 1.00 97.88 170 SER A O 1
ATOM 1336 N N . VAL A 1 171 ? -14.060 -5.190 11.142 1.00 97.88 171 VAL A N 1
ATOM 1337 C CA . VAL A 1 171 ? -13.011 -5.390 12.139 1.00 97.88 171 VAL A CA 1
ATOM 1338 C C . VAL A 1 171 ? -13.601 -5.892 13.451 1.00 97.88 171 VAL A C 1
ATOM 1340 O O . VAL A 1 171 ? -14.690 -5.491 13.857 1.00 97.88 171 VAL A O 1
ATOM 1343 N N . THR A 1 172 ? -12.880 -6.790 14.105 1.00 97.81 172 THR A N 1
ATOM 1344 C CA . THR A 1 172 ? -13.167 -7.240 15.468 1.00 97.81 172 THR A CA 1
ATOM 1345 C C . THR A 1 172 ? -12.148 -6.593 16.387 1.00 97.81 172 THR A C 1
ATOM 1347 O O . THR A 1 172 ? -10.958 -6.625 16.072 1.00 97.81 172 THR A O 1
ATOM 1350 N N . LEU A 1 173 ? -12.602 -5.995 17.485 1.00 97.50 173 LEU A N 1
ATOM 1351 C CA . LEU A 1 173 ? -11.753 -5.284 18.441 1.00 97.50 173 LEU A CA 1
ATOM 1352 C C . LEU A 1 173 ? -11.877 -5.929 19.814 1.00 97.50 173 LEU A C 1
ATOM 1354 O O . LEU A 1 173 ? -12.987 -6.046 20.323 1.00 97.50 173 LEU A O 1
ATOM 1358 N N . ASP A 1 174 ? -10.752 -6.255 20.435 1.00 97.50 174 ASP A N 1
ATOM 1359 C CA . ASP A 1 174 ? -10.710 -6.618 21.846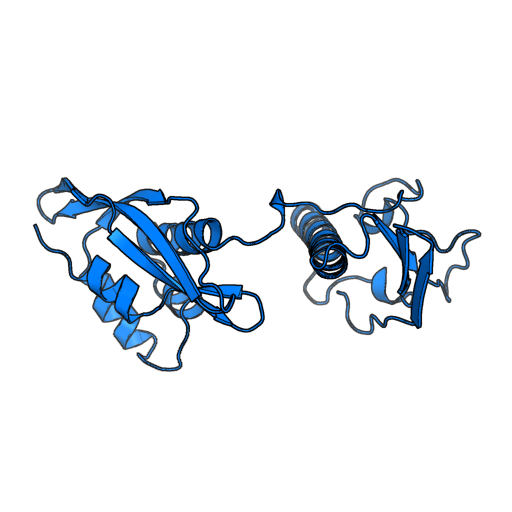 1.00 97.50 174 ASP A CA 1
ATOM 1360 C C . ASP A 1 174 ? -10.242 -5.394 22.631 1.00 97.50 174 ASP A C 1
ATOM 1362 O O . ASP A 1 174 ? -9.091 -4.959 22.507 1.00 97.50 174 ASP A O 1
ATOM 1366 N N . LEU A 1 175 ? -11.155 -4.801 23.399 1.00 96.69 175 LEU A N 1
ATOM 1367 C CA . LEU A 1 175 ? -10.935 -3.566 24.143 1.00 96.69 175 LEU A CA 1
ATOM 1368 C C . LEU A 1 175 ? -10.836 -3.857 25.636 1.00 96.69 175 LEU A C 1
ATOM 1370 O O . LEU A 1 175 ? -11.606 -4.649 26.173 1.00 96.69 175 LEU A O 1
ATOM 1374 N N . GLN A 1 176 ? -9.898 -3.189 26.300 1.00 95.94 176 GLN A N 1
ATOM 1375 C CA . GLN A 1 176 ? -9.733 -3.228 27.748 1.00 95.94 176 GLN A CA 1
ATOM 1376 C C . GLN A 1 176 ? -10.321 -1.966 28.386 1.00 95.94 176 GLN A C 1
ATOM 1378 O O . GLN A 1 176 ?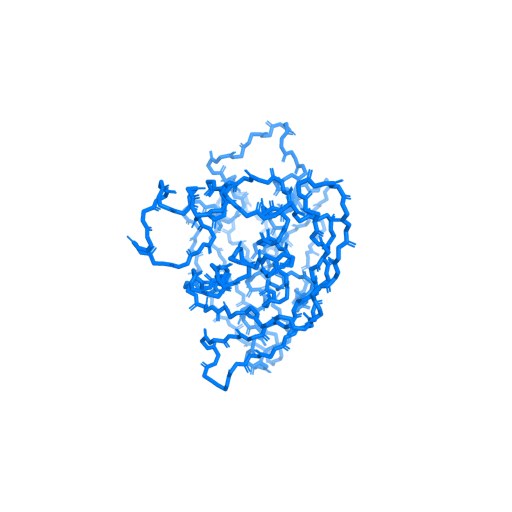 -9.959 -0.850 27.995 1.00 95.94 176 GLN A O 1
ATOM 1383 N N . ASP A 1 177 ? -11.206 -2.156 29.366 1.00 90.62 177 ASP A N 1
ATOM 1384 C CA . ASP A 1 177 ? -11.755 -1.084 30.197 1.00 90.62 177 ASP A CA 1
ATOM 1385 C C . ASP A 1 177 ? -10.764 -0.592 31.272 1.00 90.62 177 ASP A C 1
ATOM 1387 O O . ASP A 1 177 ? -9.665 -1.130 31.434 1.00 90.62 177 ASP A O 1
ATOM 1391 N N . GLU A 1 178 ? -11.139 0.451 32.019 1.00 86.81 178 GLU A N 1
ATOM 1392 C CA . GLU A 1 178 ? -10.307 0.991 33.108 1.00 86.81 178 GLU A CA 1
ATOM 1393 C C . GLU A 1 178 ? -10.108 -0.005 34.264 1.00 86.81 178 GLU A C 1
ATOM 1395 O O . GLU A 1 178 ? -9.100 0.060 34.968 1.00 86.81 178 GLU A O 1
ATOM 1400 N N . GLY A 1 179 ? -11.042 -0.944 34.447 1.00 88.75 179 GLY A N 1
ATOM 1401 C CA . GLY A 1 179 ? -10.963 -2.025 35.431 1.00 88.75 179 GLY A CA 1
ATOM 1402 C C . GLY A 1 179 ? -10.077 -3.197 34.992 1.00 88.75 179 GLY A C 1
ATOM 1403 O O . GLY A 1 179 ? -9.836 -4.113 35.779 1.00 88.75 179 GLY A O 1
ATOM 1404 N N . GLY A 1 180 ? -9.575 -3.173 33.756 1.00 91.62 180 GLY A N 1
ATOM 1405 C CA . GLY A 1 180 ? -8.743 -4.214 33.168 1.00 91.62 180 GLY A CA 1
ATOM 1406 C C . GLY A 1 180 ? -9.521 -5.354 32.505 1.00 91.62 180 GLY A C 1
ATOM 1407 O O . GLY A 1 180 ? -8.880 -6.248 31.942 1.00 91.62 180 GLY A O 1
ATOM 1408 N N . ALA A 1 181 ? -10.856 -5.330 32.529 1.00 94.44 181 ALA A N 1
ATOM 1409 C CA . ALA A 1 181 ? -11.682 -6.325 31.861 1.00 94.44 181 ALA A CA 1
ATOM 1410 C C . ALA A 1 181 ? -11.605 -6.141 30.342 1.00 94.44 181 ALA A C 1
ATOM 1412 O O . ALA A 1 181 ? -11.652 -5.023 29.827 1.00 94.44 181 ALA A O 1
ATOM 1413 N N . VAL A 1 182 ? -11.471 -7.257 29.626 1.00 96.31 182 VAL A N 1
ATOM 1414 C CA . VAL A 1 182 ? -11.418 -7.272 28.163 1.00 96.31 182 VAL A CA 1
ATOM 1415 C C . VAL A 1 182 ? -12.753 -7.755 27.624 1.00 96.31 182 VAL A C 1
ATOM 1417 O O . VAL A 1 182 ? -13.238 -8.813 28.025 1.00 96.31 182 VAL A O 1
ATOM 1420 N N . PHE A 1 183 ? -13.322 -7.003 26.690 1.00 95.00 183 PHE A N 1
ATOM 1421 C CA . PHE A 1 183 ? -14.514 -7.400 25.952 1.00 95.00 183 PHE A CA 1
ATOM 1422 C C . PHE A 1 183 ? -14.279 -7.270 24.449 1.00 95.00 183 PHE A C 1
ATOM 1424 O O . PHE A 1 183 ? -13.472 -6.458 23.994 1.00 95.00 183 PHE A O 1
ATOM 1431 N N . SER A 1 184 ? -14.984 -8.100 23.683 1.00 95.38 184 SER A N 1
ATOM 1432 C CA . SER A 1 184 ? -14.834 -8.172 22.233 1.00 95.38 184 SER A CA 1
ATOM 1433 C C . SER A 1 184 ? -16.007 -7.497 21.531 1.00 95.38 184 SER A C 1
ATOM 1435 O O . SER A 1 184 ? -17.169 -7.723 21.874 1.00 95.38 184 SER A O 1
ATOM 1437 N N . LEU A 1 185 ? -15.697 -6.687 20.526 1.00 94.81 185 LEU A N 1
ATOM 1438 C CA . LEU A 1 185 ? -16.646 -6.023 19.644 1.00 94.81 185 LEU A CA 1
ATOM 1439 C C . LEU A 1 185 ? -16.491 -6.597 18.235 1.00 94.81 185 LEU A C 1
ATOM 1441 O O . LEU A 1 185 ? -15.594 -6.174 17.498 1.00 94.81 185 LEU A O 1
ATOM 1445 N N . PRO A 1 186 ? -17.325 -7.572 17.843 1.00 95.81 186 PRO A N 1
ATOM 1446 C CA . PRO A 1 186 ? -17.222 -8.195 16.534 1.00 95.81 186 PRO A CA 1
ATOM 1447 C C . PRO A 1 186 ? -17.817 -7.318 15.429 1.00 95.81 186 PRO A C 1
ATOM 1449 O O . PRO A 1 186 ? -18.791 -6.596 15.634 1.00 95.81 186 PRO A O 1
ATOM 1452 N N . ALA A 1 187 ? -17.272 -7.474 14.221 1.00 94.38 187 ALA A N 1
ATOM 1453 C CA . ALA A 1 187 ? -17.857 -6.985 12.971 1.00 94.38 187 ALA A CA 1
ATOM 1454 C C . ALA A 1 187 ? -18.146 -5.469 12.909 1.00 94.38 187 ALA A C 1
ATOM 1456 O O . ALA A 1 187 ? -19.066 -5.038 12.210 1.00 94.38 187 ALA A O 1
ATOM 1457 N N . PHE A 1 188 ? -17.338 -4.643 13.576 1.00 95.75 188 PHE A N 1
ATOM 1458 C CA . PHE A 1 188 ? -17.441 -3.192 13.468 1.00 95.75 188 PHE A CA 1
ATOM 1459 C C . PHE A 1 188 ? -17.033 -2.739 12.053 1.00 95.75 188 PHE A C 1
ATOM 1461 O O . PHE A 1 188 ? -15.965 -3.126 11.576 1.00 95.75 188 PHE A O 1
ATOM 1468 N N . PRO A 1 189 ? -17.845 -1.946 11.336 1.00 96.31 189 PRO A N 1
ATOM 1469 C CA . PRO A 1 189 ? -17.494 -1.499 9.993 1.00 96.31 189 PRO A CA 1
ATOM 1470 C C . PRO A 1 189 ? -16.501 -0.331 10.043 1.00 96.31 189 PRO A C 1
ATOM 1472 O O . PRO A 1 189 ? -16.827 0.754 10.529 1.00 96.31 189 PRO A O 1
ATOM 1475 N N . LEU A 1 190 ? -15.307 -0.539 9.487 1.00 96.38 190 LEU A N 1
ATOM 1476 C CA . LEU A 1 190 ? -14.328 0.509 9.221 1.00 96.38 190 LEU A CA 1
ATOM 1477 C C . LEU A 1 190 ? -14.412 0.938 7.755 1.00 96.38 190 LEU A C 1
ATOM 1479 O O . LEU A 1 190 ? -14.140 0.151 6.848 1.00 96.38 190 LEU A O 1
ATOM 1483 N N . VAL A 1 191 ? -14.781 2.196 7.527 1.00 95.88 191 VAL A N 1
ATOM 1484 C CA . VAL A 1 191 ? -14.861 2.785 6.188 1.00 95.88 191 VAL A CA 1
ATOM 1485 C C . VAL A 1 191 ? -13.523 3.415 5.812 1.00 95.88 191 VAL A C 1
ATOM 1487 O O . VAL A 1 191 ? -12.971 4.221 6.565 1.00 95.88 191 VAL A O 1
ATOM 1490 N N . LEU A 1 192 ? -13.025 3.081 4.622 1.00 95.88 192 LEU A N 1
ATOM 1491 C CA . LEU A 1 192 ? -11.825 3.651 4.021 1.00 95.88 192 LEU A CA 1
ATOM 1492 C C . LEU A 1 192 ? -12.161 4.350 2.704 1.00 95.88 192 LEU A C 1
ATOM 1494 O O . LEU A 1 192 ? -13.111 4.000 2.006 1.00 95.88 192 LEU A O 1
ATOM 1498 N N . THR A 1 193 ? -11.363 5.349 2.346 1.00 94.75 193 THR A N 1
ATOM 1499 C CA . THR A 1 193 ? -11.444 6.058 1.067 1.00 94.75 193 THR A CA 1
ATOM 1500 C C . THR A 1 193 ? -10.081 6.077 0.394 1.00 94.75 193 THR A C 1
ATOM 1502 O O . THR A 1 193 ? -9.059 6.286 1.047 1.00 94.75 193 THR A O 1
ATOM 1505 N N . ARG A 1 194 ? -10.055 5.875 -0.921 1.00 92.50 194 ARG A N 1
ATOM 1506 C CA . ARG A 1 194 ? -8.841 5.898 -1.727 1.00 92.50 194 ARG A CA 1
ATOM 1507 C C . ARG A 1 194 ? -8.490 7.333 -2.104 1.00 92.50 194 ARG A C 1
ATOM 1509 O O . ARG A 1 194 ? -9.245 8.007 -2.800 1.00 92.50 194 ARG A O 1
ATOM 1516 N N . VAL A 1 195 ? -7.331 7.805 -1.658 1.00 89.56 195 VAL A N 1
ATOM 1517 C CA . VAL A 1 195 ? -6.825 9.160 -1.917 1.00 89.56 195 VAL A CA 1
ATOM 1518 C C . VAL A 1 195 ? -5.388 9.063 -2.400 1.00 89.56 195 VAL A C 1
ATOM 1520 O O . VAL A 1 195 ? -4.543 8.483 -1.723 1.00 89.56 195 VAL A O 1
ATOM 1523 N N . GLY A 1 196 ? -5.109 9.596 -3.592 1.00 84.88 196 GLY A N 1
ATOM 1524 C CA . GLY A 1 196 ? -3.777 9.486 -4.200 1.00 84.88 196 GLY A CA 1
ATOM 1525 C C . GLY A 1 196 ? -3.329 8.033 -4.408 1.00 84.88 196 GLY A C 1
ATOM 1526 O O . GLY A 1 196 ? -2.146 7.736 -4.297 1.00 84.88 196 GLY A O 1
ATOM 1527 N N . GLY A 1 197 ? -4.276 7.116 -4.637 1.00 84.44 197 GLY A N 1
ATOM 1528 C CA . GLY A 1 197 ? -4.010 5.682 -4.788 1.00 84.44 197 GLY A CA 1
ATOM 1529 C C . GLY A 1 197 ? -3.906 4.891 -3.477 1.00 84.44 197 GLY A C 1
ATOM 1530 O O . GLY A 1 197 ? -3.882 3.664 -3.545 1.00 84.44 197 GLY A O 1
ATOM 1531 N N . VAL A 1 198 ? -3.927 5.555 -2.315 1.00 89.94 198 VAL A N 1
ATOM 1532 C CA . VAL A 1 198 ? -3.753 4.951 -0.981 1.00 89.94 198 VAL A CA 1
ATOM 1533 C C . VAL A 1 198 ? -5.085 4.882 -0.236 1.00 89.94 198 VAL A C 1
ATOM 1535 O O . VAL A 1 198 ? -5.841 5.853 -0.231 1.00 89.94 198 VAL A O 1
ATOM 1538 N N . TRP A 1 199 ? -5.373 3.753 0.412 1.00 94.88 199 TRP A N 1
ATOM 1539 C CA . TRP A 1 199 ? -6.539 3.612 1.287 1.00 94.88 199 TRP A CA 1
ATOM 1540 C C . TRP A 1 199 ? -6.308 4.326 2.615 1.00 94.88 199 TRP A C 1
ATOM 1542 O O . TRP A 1 199 ? -5.323 4.067 3.300 1.00 94.88 199 TRP A O 1
ATOM 1552 N N . ARG A 1 200 ? -7.228 5.220 2.973 1.00 94.50 200 ARG A N 1
ATOM 1553 C CA . ARG A 1 200 ? -7.191 5.997 4.213 1.00 94.50 200 ARG A CA 1
ATOM 1554 C C . ARG A 1 200 ? -8.473 5.776 5.008 1.00 94.50 200 ARG A C 1
ATOM 1556 O O . ARG A 1 200 ? -9.545 5.881 4.407 1.00 94.50 200 ARG A O 1
ATOM 1563 N N . PRO A 1 201 ? -8.414 5.485 6.316 1.00 93.75 201 PRO A N 1
ATOM 1564 C CA . PRO A 1 201 ? -9.613 5.394 7.136 1.00 93.75 201 PRO A CA 1
ATOM 1565 C C . PRO A 1 201 ? -10.336 6.745 7.210 1.00 93.75 201 PRO A C 1
ATOM 1567 O O . PRO A 1 201 ? -9.712 7.809 7.243 1.00 93.75 201 PRO A O 1
ATOM 1570 N N . GLN A 1 202 ? -11.665 6.700 7.255 1.00 92.44 202 GLN A N 1
ATOM 1571 C CA . GLN A 1 202 ? -12.480 7.878 7.532 1.00 92.44 202 GLN A CA 1
ATOM 1572 C C . GLN A 1 202 ? -12.485 8.174 9.031 1.00 92.44 202 GLN A C 1
ATOM 1574 O O . GLN A 1 202 ? -12.764 7.280 9.837 1.00 92.44 202 GLN A O 1
ATOM 1579 N N . TYR A 1 203 ? -12.251 9.440 9.391 1.00 91.31 203 TYR A N 1
ATOM 1580 C CA . TYR A 1 203 ? -12.245 9.895 10.782 1.00 91.31 203 TYR A CA 1
ATOM 1581 C C . TYR A 1 203 ? -13.520 9.486 11.530 1.00 91.31 203 TYR A C 1
ATOM 1583 O O . TYR A 1 203 ? -13.437 8.837 12.567 1.00 91.31 203 TYR A O 1
ATOM 1591 N N . GLU A 1 204 ? -14.697 9.760 10.959 1.00 90.94 204 GLU A N 1
ATOM 1592 C CA . GLU A 1 204 ? -15.994 9.423 11.564 1.00 90.94 204 GLU A CA 1
ATOM 1593 C C . GLU A 1 204 ? -16.146 7.927 11.864 1.00 90.94 204 GLU A C 1
ATOM 1595 O O . GLU A 1 204 ? -16.750 7.530 12.860 1.00 90.94 204 GLU A O 1
ATOM 1600 N N . SER A 1 205 ? -15.585 7.067 11.010 1.00 92.25 205 SER A N 1
ATOM 1601 C CA . SER A 1 205 ? -15.650 5.623 11.216 1.00 92.25 205 SER A CA 1
ATOM 1602 C C . SER A 1 205 ? -14.799 5.184 12.401 1.00 92.25 205 SER A C 1
ATOM 1604 O O . SER A 1 205 ? -15.257 4.372 13.203 1.00 92.25 205 SER A O 1
ATOM 1606 N N . LEU A 1 206 ? -13.590 5.736 12.526 1.00 91.81 206 LEU A N 1
ATOM 1607 C CA . LEU A 1 206 ? -12.702 5.450 13.649 1.00 91.81 206 LEU A CA 1
ATOM 1608 C C . LEU A 1 206 ? -13.212 6.075 14.950 1.00 91.81 206 LEU A C 1
ATOM 1610 O O . LEU A 1 206 ? -13.140 5.438 15.996 1.00 91.81 206 LEU A O 1
ATOM 1614 N N . LEU A 1 207 ? -13.777 7.283 14.892 1.00 91.56 207 LEU A N 1
ATOM 1615 C CA . LEU A 1 207 ? -14.343 7.952 16.058 1.00 91.56 207 LEU A CA 1
ATOM 1616 C C . LEU A 1 207 ? -15.477 7.127 16.673 1.00 91.56 207 LEU A C 1
ATOM 1618 O O . LEU A 1 207 ? -15.511 6.953 17.888 1.00 91.56 207 LEU A O 1
ATOM 1622 N N . ARG A 1 208 ? -16.366 6.552 15.849 1.00 92.25 208 ARG A N 1
ATOM 1623 C CA . ARG A 1 208 ? -17.422 5.643 16.331 1.00 92.25 208 ARG A CA 1
ATOM 1624 C C . ARG A 1 208 ? -16.864 4.435 17.082 1.00 92.25 208 ARG A C 1
ATOM 1626 O O . ARG A 1 208 ? -17.461 4.023 18.069 1.00 92.25 208 ARG A O 1
ATOM 1633 N N . MET A 1 209 ? -15.734 3.885 16.637 1.00 92.31 209 MET A N 1
ATOM 1634 C CA . MET A 1 209 ? -15.063 2.778 17.327 1.00 92.31 209 MET A CA 1
ATOM 1635 C C . MET A 1 209 ? -14.431 3.243 18.644 1.00 92.31 209 MET A C 1
ATOM 1637 O O . MET A 1 209 ? -14.578 2.588 19.671 1.00 92.31 209 MET A O 1
ATOM 1641 N N . ALA A 1 210 ? -13.743 4.386 18.631 1.00 91.25 210 ALA A N 1
ATOM 1642 C CA . ALA A 1 210 ? -13.080 4.957 19.805 1.00 91.25 210 ALA A CA 1
ATOM 1643 C C . ALA A 1 210 ? -14.069 5.428 20.889 1.00 91.25 210 ALA A C 1
ATOM 1645 O O . ALA A 1 210 ? -13.741 5.465 22.078 1.00 91.25 210 ALA A O 1
ATOM 1646 N N . ALA A 1 211 ? -15.291 5.772 20.484 1.00 92.19 211 ALA A N 1
ATOM 1647 C CA . ALA A 1 211 ? -16.372 6.195 21.363 1.00 92.19 211 ALA A CA 1
ATOM 1648 C C . ALA A 1 211 ? -17.074 5.034 22.088 1.00 92.19 211 ALA A C 1
ATOM 1650 O O . ALA A 1 211 ? -17.923 5.297 22.939 1.00 92.19 211 ALA A O 1
ATOM 1651 N N . VAL A 1 212 ? -16.740 3.768 21.797 1.00 89.88 212 VAL A N 1
ATOM 1652 C CA . VAL A 1 212 ? -17.366 2.629 22.482 1.00 89.88 212 VAL A CA 1
ATOM 1653 C C . VAL A 1 212 ? -17.022 2.642 23.972 1.00 89.88 212 VAL A C 1
ATOM 1655 O O . VAL A 1 212 ? -15.907 2.987 24.376 1.00 89.88 212 VAL A O 1
ATOM 1658 N N . ARG A 1 213 ? -18.014 2.298 24.791 1.00 84.88 213 ARG A N 1
ATOM 1659 C CA . ARG A 1 213 ? -17.925 2.160 26.244 1.00 84.88 213 ARG A CA 1
ATOM 1660 C C . ARG A 1 213 ? -18.473 0.778 26.648 1.00 84.88 213 ARG A C 1
ATOM 1662 O O . ARG A 1 213 ? -19.239 0.222 25.857 1.00 84.88 213 ARG A O 1
ATOM 1669 N N . PRO A 1 214 ? -18.040 0.227 27.796 1.00 71.75 214 PRO A N 1
ATOM 1670 C CA . PRO A 1 214 ? -18.546 -1.042 28.323 1.00 71.75 214 PRO A CA 1
ATOM 1671 C C . PRO A 1 214 ? -20.051 -1.009 28.616 1.00 71.75 214 PRO A C 1
ATOM 1673 O O . PRO A 1 214 ? -20.574 0.098 28.891 1.00 71.75 214 PRO A O 1
#

Sequence (214 aa):
FPPGTQVLSVQPEGDLLFVTFNEALLGRYPDETLPNDLAQAQLRRRLAMAALVNTLTERGEYRRVQVLARAETNIRTSMRLAASYYLEDSDVLLDPLTRDEACILTPADAAKMTLDTWQKRDWRTLYDQMRDLRPSQDEVARAFESSLRLVAYAASTGTVAPDGISAVVSVTLDLQDEGGAVFSLPAFPLVLTRVGGVWRPQYESLLRMAAVRP

Radius of gyration: 21.64 Å; chains: 1; bounding box: 47×31×63 Å

pLDDT: mean 92.98, std 5.8, range [62.66, 98.38]

Foldseek 3Di:
DAPPKDWPDWDDDQQEIETEIEQSLLDFHPPDDPPVCLVVRLVVLVLVVLVVQQVVCVVVRHFWYFYFYCYDPDHDPGRADACCSSVDPTRHGDDTDGHDPVSQCALQNLVVVLVVCLLVLVLVVNVVQADDPPDPSVVSSVLSVLFFRFPDKDWDSWDQDPVNFKTWIFMKTFGADPVRDTDIDGRQIWMWGQDPNHTGTYPVSVSVNRPDDD